Protein AF-A0A7V2CWL3-F1 (afdb_monomer)

Solvent-accessible surface area (backbone atoms only — not comparable to full-atom values): 11175 Å² total; per-residue (Å²): 106,69,69,54,52,51,49,30,52,40,52,51,44,50,46,44,51,53,49,7,68,78,44,87,36,35,39,61,23,20,58,40,70,33,99,86,49,46,71,63,47,71,42,96,55,82,51,86,27,20,30,46,24,51,37,79,72,48,56,77,88,51,82,50,46,68,56,41,42,37,76,46,25,63,32,9,74,54,82,58,88,55,52,61,45,73,92,39,40,54,39,63,13,22,28,29,44,14,30,34,35,68,46,43,74,84,50,63,51,79,42,63,34,36,30,56,31,32,25,88,100,35,58,55,34,32,36,81,61,43,57,36,42,63,82,74,80,75,86,66,92,39,62,44,50,40,25,22,59,69,49,52,66,45,79,42,68,39,47,78,58,90,87,32,31,29,44,54,62,58,97,78,56,85,73,82,47,52,49,47,43,32,66,55,97,93,42,78,70,42,86,38,60,41,22,35,30,46,63,44,76,78,83,127

Nearest PDB structures (foldseek):
  7nit-assembly5_E  TM=6.372E-01  e=3.896E+00  Bifidobacterium bifidum
  1qpx-assembly1_A  TM=3.609E-01  e=8.957E+00  Escherichia coli

Secondary structure (DSSP, 8-state):
-HHHHHHHHHHHHHHHHHHHHHTTTBPP--EEEPTTSSEEEE-SSPP--HHHHHGGGS-TTS--GGGT--TT-SS--S------STTTTT-TTT--EEE-TT-BTTS-TTSEEEEE--BTTBTT-B-TTTT--TT--SS-S-EEEEEETT--EEEEEEEEETTEEEEBSSS-PSSP-BTT-SEETTEESSSS--BPPPPPPPP-

Sequence (204 aa):
MHLRALSQAKGIALSLRLYAGDHDGRYPVSSVVASDGSYAGLLDGEATDANASLRPLVPDYVPGEKLFWVAGSPWTPRLPDELVGPGRTLADGENHWAYVPGLTLEDPDDYPLLADGFAVGRPGVYDKQSLRRKGWKGGRAERAIVVRNNQSAALVRMVQTGEFWIVLRAPAPAPPENLFSVSANGGQWIPRDPVNPLPPPTSR

Mean predicted aligned error: 6.94 Å

pLDDT: mean 82.45, std 14.6, range [36.53, 97.0]

Foldseek 3Di:
DVVLLLVLLLVLLVLQQVVCVVVVQFGFAFFDQDPVQQGPDHDPDHHAAVQRRSLNSDDQPDQDLQSQDDAQAQQAPDAQPSHHTDCRRQHGNSGQKWAAHDDGLPPDQLQWGIKGFAPVPDFQKHAPRSQGGDPPPDDDDQWIWTATSVSDTDTAGWDDDPRITAGFSDPDDPVGDHSQDLDDPHDGPGPDGIHGRHGHDDDD

Structure (mmCIF, N/CA/C/O backbone):
data_AF-A0A7V2CWL3-F1
#
_entry.id   AF-A0A7V2CWL3-F1
#
loop_
_atom_site.group_PDB
_atom_site.id
_atom_site.type_symbol
_atom_site.label_atom_id
_atom_site.label_alt_id
_atom_site.label_comp_id
_atom_site.label_asym_id
_atom_site.label_entity_id
_atom_site.label_seq_id
_atom_site.pdbx_PDB_ins_code
_atom_site.Cartn_x
_atom_site.Cartn_y
_atom_site.Cartn_z
_atom_site.occupancy
_atom_site.B_iso_or_equiv
_atom_site.auth_seq_id
_atom_site.auth_comp_id
_atom_site.auth_asym_id
_atom_site.auth_atom_id
_atom_site.pdbx_PDB_model_num
ATOM 1 N N . MET A 1 1 ? 7.382 -9.190 14.291 1.00 57.25 1 MET A N 1
ATOM 2 C CA . MET A 1 1 ? 6.712 -9.332 12.980 1.00 57.25 1 MET A CA 1
ATOM 3 C C . MET A 1 1 ? 6.153 -8.009 12.460 1.00 57.25 1 MET A C 1
ATOM 5 O O . MET A 1 1 ? 6.520 -7.640 11.356 1.00 57.25 1 MET A O 1
ATOM 9 N N . HIS A 1 2 ? 5.394 -7.241 13.257 1.00 68.25 2 HIS A N 1
ATOM 10 C CA . HIS A 1 2 ? 4.894 -5.903 12.862 1.00 68.25 2 HIS A CA 1
ATOM 11 C C . HIS A 1 2 ? 5.989 -4.931 12.432 1.00 68.25 2 HIS A C 1
ATOM 13 O O . HIS A 1 2 ? 5.853 -4.273 11.414 1.00 68.25 2 HIS A O 1
ATOM 19 N N . LEU A 1 3 ? 7.104 -4.895 13.166 1.00 78.25 3 LEU A N 1
ATOM 20 C CA . LEU A 1 3 ? 8.235 -4.021 12.843 1.00 78.25 3 LEU A CA 1
ATOM 21 C C . LEU A 1 3 ? 8.861 -4.342 11.480 1.00 78.25 3 LEU A C 1
ATOM 23 O O . LEU A 1 3 ? 9.332 -3.436 10.805 1.00 78.25 3 LEU A O 1
ATOM 27 N N . ARG A 1 4 ? 8.828 -5.614 11.052 1.00 87.25 4 ARG A N 1
ATOM 28 C CA . ARG A 1 4 ? 9.342 -6.014 9.738 1.00 87.25 4 ARG A CA 1
ATOM 29 C C . ARG A 1 4 ? 8.417 -5.531 8.625 1.00 87.25 4 ARG A C 1
ATOM 31 O O . ARG A 1 4 ? 8.905 -4.869 7.724 1.00 87.25 4 ARG A O 1
ATOM 38 N N . ALA A 1 5 ? 7.114 -5.798 8.735 1.00 89.06 5 ALA A N 1
ATOM 39 C CA . ALA A 1 5 ? 6.129 -5.321 7.762 1.00 89.06 5 ALA A CA 1
ATOM 40 C C . ALA A 1 5 ? 6.110 -3.785 7.685 1.00 89.06 5 ALA A C 1
ATOM 42 O O . ALA A 1 5 ? 6.093 -3.223 6.602 1.00 89.06 5 ALA A O 1
ATOM 43 N N . LEU A 1 6 ? 6.214 -3.094 8.823 1.00 91.19 6 LEU A N 1
ATOM 44 C CA . LEU A 1 6 ? 6.287 -1.633 8.861 1.00 91.19 6 LEU A CA 1
ATOM 45 C C . LEU A 1 6 ? 7.589 -1.095 8.243 1.00 91.19 6 LEU A C 1
ATOM 47 O O . LEU A 1 6 ? 7.563 -0.066 7.578 1.00 91.19 6 LEU A O 1
ATOM 51 N N . SER A 1 7 ? 8.717 -1.789 8.425 1.00 91.88 7 SER A N 1
ATOM 52 C CA . SER A 1 7 ? 9.975 -1.461 7.740 1.00 91.88 7 SER A CA 1
ATOM 53 C C . SER A 1 7 ? 9.872 -1.683 6.225 1.00 91.88 7 SER A C 1
ATOM 55 O O . SER A 1 7 ? 10.266 -0.817 5.451 1.00 91.88 7 SER A O 1
ATOM 57 N N . GLN A 1 8 ? 9.271 -2.800 5.799 1.00 94.06 8 GLN A N 1
ATOM 58 C CA . GLN A 1 8 ? 9.001 -3.099 4.389 1.00 94.06 8 GLN A CA 1
ATOM 59 C C . GLN A 1 8 ? 8.114 -2.021 3.749 1.00 94.06 8 GLN A C 1
ATOM 61 O O . GLN A 1 8 ? 8.484 -1.471 2.718 1.00 94.06 8 GLN A O 1
ATOM 66 N N . ALA A 1 9 ? 7.015 -1.639 4.407 1.00 94.75 9 ALA A N 1
ATOM 67 C CA . ALA A 1 9 ? 6.119 -0.575 3.950 1.00 94.75 9 ALA A CA 1
ATOM 68 C C . ALA A 1 9 ? 6.846 0.765 3.758 1.00 94.75 9 ALA A C 1
ATOM 70 O O . ALA A 1 9 ? 6.632 1.451 2.763 1.00 94.75 9 ALA A O 1
ATOM 71 N N . LYS A 1 10 ? 7.744 1.127 4.687 1.00 95.31 10 LYS A N 1
ATOM 72 C CA . LYS A 1 10 ? 8.588 2.326 4.556 1.00 95.31 10 LYS A CA 1
ATOM 73 C C . LYS A 1 10 ? 9.553 2.230 3.377 1.00 95.31 10 LYS A C 1
ATOM 75 O O . LYS A 1 10 ? 9.743 3.222 2.686 1.00 95.31 10 LYS A O 1
ATOM 80 N N . GLY A 1 11 ? 10.138 1.055 3.143 1.00 94.44 11 GLY A N 1
ATOM 81 C CA . GLY A 1 11 ? 10.975 0.802 1.969 1.00 94.44 11 GLY A CA 1
ATOM 82 C C . GLY A 1 11 ? 10.206 1.022 0.666 1.00 94.44 11 GLY A C 1
ATOM 83 O O . GLY A 1 11 ? 10.678 1.749 -0.197 1.00 94.44 11 GLY A O 1
ATOM 84 N N . ILE A 1 12 ? 8.983 0.492 0.569 1.00 95.50 12 ILE A N 1
ATOM 85 C CA . ILE A 1 12 ? 8.111 0.685 -0.603 1.00 95.50 12 ILE A CA 1
ATOM 86 C C . ILE A 1 12 ? 7.743 2.160 -0.773 1.00 95.50 12 ILE A C 1
ATOM 88 O O . ILE A 1 12 ? 7.818 2.685 -1.877 1.00 95.50 12 ILE A O 1
ATOM 92 N N . ALA A 1 13 ? 7.394 2.858 0.309 1.00 95.88 13 ALA A N 1
ATOM 93 C CA . ALA A 1 13 ? 7.082 4.286 0.254 1.00 95.88 13 ALA A CA 1
ATOM 94 C C . ALA A 1 13 ? 8.283 5.152 -0.155 1.00 95.88 13 ALA A C 1
ATOM 96 O O . ALA A 1 13 ? 8.110 6.182 -0.809 1.00 95.88 13 ALA A O 1
ATOM 97 N N . LEU A 1 14 ? 9.504 4.736 0.194 1.00 95.12 14 LEU A N 1
ATOM 98 C CA . LEU A 1 14 ? 10.722 5.354 -0.317 1.00 95.12 14 LEU A CA 1
ATOM 99 C C . LEU A 1 14 ? 10.873 5.122 -1.820 1.00 95.12 14 LEU A C 1
ATOM 101 O O . LEU A 1 14 ? 11.071 6.090 -2.548 1.00 95.12 14 LEU A O 1
ATOM 105 N N . SER A 1 15 ? 10.708 3.882 -2.284 1.00 93.25 15 SER A N 1
ATOM 106 C CA . SER A 1 15 ? 10.738 3.555 -3.714 1.00 93.25 15 SER A CA 1
ATOM 107 C C . SER A 1 15 ? 9.689 4.335 -4.507 1.00 93.25 15 SER A C 1
ATOM 109 O O . SER A 1 15 ? 10.010 4.869 -5.560 1.00 93.25 15 SER A O 1
ATOM 111 N N . LEU A 1 16 ? 8.468 4.476 -3.980 1.00 94.38 16 LEU A N 1
ATOM 112 C CA . LEU A 1 16 ? 7.406 5.286 -4.584 1.00 94.38 16 LEU A CA 1
ATOM 113 C C . LEU A 1 16 ? 7.827 6.751 -4.750 1.00 94.38 16 LEU A C 1
ATOM 115 O O . LEU A 1 16 ? 7.584 7.343 -5.795 1.00 94.38 16 LEU A O 1
ATOM 119 N N . ARG A 1 17 ? 8.479 7.342 -3.745 1.00 94.56 17 ARG A N 1
ATOM 120 C CA . ARG A 1 17 ? 8.945 8.735 -3.823 1.00 94.56 17 ARG A CA 1
ATOM 121 C C . ARG A 1 17 ? 10.125 8.913 -4.770 1.00 94.56 17 ARG A C 1
ATOM 123 O O . ARG A 1 17 ? 10.187 9.939 -5.435 1.00 94.56 17 ARG A O 1
ATOM 130 N N . LEU A 1 18 ? 11.044 7.946 -4.824 1.00 92.94 18 LEU A N 1
ATOM 131 C CA . LEU A 1 18 ? 12.133 7.954 -5.804 1.00 92.94 18 LEU A CA 1
ATOM 132 C C . LEU A 1 18 ? 11.566 7.869 -7.222 1.00 92.94 18 LEU A C 1
ATOM 134 O O . LEU A 1 18 ? 11.891 8.718 -8.040 1.00 92.94 18 LEU A O 1
ATOM 138 N N . TYR A 1 19 ? 10.630 6.943 -7.455 1.00 91.50 19 TYR A N 1
ATOM 139 C CA . TYR A 1 19 ? 9.891 6.849 -8.712 1.00 91.50 19 TYR A CA 1
ATOM 140 C C . TYR A 1 19 ? 9.237 8.188 -9.066 1.00 91.50 19 TYR A C 1
ATOM 142 O O . TYR A 1 19 ? 9.470 8.728 -10.137 1.00 91.50 19 TYR A O 1
ATOM 150 N N . ALA A 1 20 ? 8.472 8.781 -8.149 1.00 92.19 20 ALA A N 1
ATOM 151 C CA . ALA A 1 20 ? 7.829 10.063 -8.411 1.00 92.19 20 ALA A CA 1
ATOM 152 C C . ALA A 1 20 ? 8.839 11.185 -8.714 1.00 92.19 20 ALA A C 1
ATOM 154 O O . ALA A 1 20 ? 8.549 12.051 -9.532 1.00 92.19 20 ALA A O 1
ATOM 155 N N . GLY A 1 21 ? 10.031 11.159 -8.110 1.00 92.44 21 GLY A N 1
ATOM 156 C CA . GLY A 1 21 ? 11.115 12.095 -8.423 1.00 92.44 21 GLY A CA 1
ATOM 157 C C . GLY A 1 21 ? 11.585 12.030 -9.879 1.00 92.44 21 GLY A C 1
ATOM 158 O O . GLY A 1 21 ? 11.900 13.069 -10.452 1.00 92.44 21 GLY A O 1
ATOM 159 N N . ASP A 1 22 ? 11.557 10.841 -10.483 1.00 90.19 22 ASP A N 1
ATOM 160 C CA . ASP A 1 22 ? 11.925 10.612 -11.887 1.00 90.19 22 ASP A CA 1
ATOM 161 C C . ASP A 1 22 ? 10.732 10.770 -12.856 1.00 90.19 22 ASP A C 1
ATOM 163 O O . ASP A 1 22 ? 10.911 10.792 -14.073 1.00 90.19 22 ASP A O 1
ATOM 167 N N . HIS A 1 23 ? 9.510 10.897 -12.326 1.00 89.25 23 HIS A N 1
ATOM 168 C CA . HIS A 1 23 ? 8.251 10.894 -13.078 1.00 89.25 23 HIS A CA 1
ATOM 169 C C . HIS A 1 23 ? 7.377 12.125 -12.772 1.00 89.25 23 HIS A C 1
ATOM 171 O O . HIS A 1 23 ? 6.186 12.001 -12.481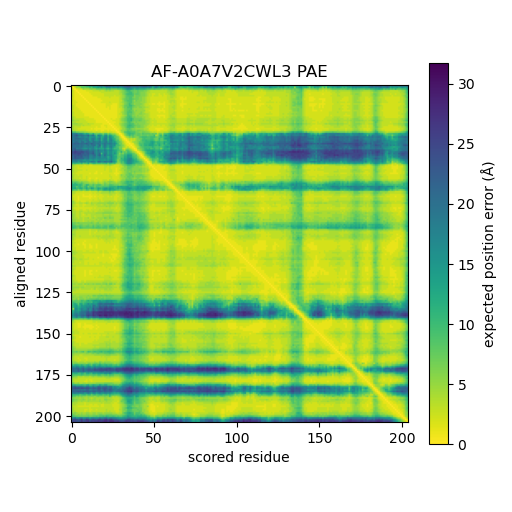 1.00 89.25 23 HIS A O 1
ATOM 177 N N . ASP A 1 24 ? 7.967 13.324 -12.826 1.00 89.62 24 ASP A N 1
ATOM 178 C CA . ASP A 1 24 ? 7.272 14.617 -12.674 1.00 89.62 24 ASP A CA 1
ATOM 179 C C . ASP A 1 24 ? 6.408 14.721 -11.402 1.00 89.62 24 ASP A C 1
ATOM 181 O O . ASP A 1 24 ? 5.310 15.279 -11.396 1.00 89.62 24 ASP A O 1
ATOM 185 N N . GLY A 1 25 ? 6.878 14.126 -10.307 1.00 90.69 25 GLY A N 1
ATOM 186 C CA . GLY A 1 25 ? 6.181 14.102 -9.025 1.00 90.69 25 GLY A CA 1
ATOM 187 C C . GLY A 1 25 ? 4.983 13.154 -8.963 1.00 90.69 25 GLY A C 1
ATOM 188 O O . GLY A 1 25 ? 4.267 13.178 -7.964 1.00 90.69 25 GLY A O 1
ATOM 189 N N . ARG A 1 26 ? 4.744 12.308 -9.971 1.00 90.94 26 ARG A N 1
ATOM 190 C CA . ARG A 1 26 ? 3.591 11.394 -10.026 1.00 90.94 26 ARG A CA 1
ATOM 191 C C . ARG A 1 26 ? 3.957 9.999 -9.543 1.00 90.94 26 ARG A C 1
ATOM 193 O O . ARG A 1 26 ? 4.947 9.417 -9.979 1.00 90.94 26 ARG A O 1
ATOM 200 N N . TYR A 1 27 ? 3.127 9.426 -8.676 1.00 92.44 27 TYR A N 1
ATOM 201 C CA . TYR A 1 27 ? 3.289 8.024 -8.304 1.00 92.44 27 TYR A CA 1
ATOM 202 C C . TYR A 1 27 ? 2.766 7.071 -9.397 1.00 92.44 27 TYR A C 1
ATOM 204 O O . TYR A 1 27 ? 1.967 7.478 -10.246 1.00 92.44 27 TYR A O 1
ATOM 212 N N . PRO A 1 28 ? 3.172 5.786 -9.365 1.00 89.81 28 PRO A N 1
ATOM 213 C CA . PRO A 1 28 ? 2.646 4.761 -10.256 1.00 89.81 28 PRO A CA 1
ATOM 214 C C . PRO A 1 28 ? 1.119 4.651 -10.217 1.00 89.81 28 PRO A C 1
ATOM 216 O O . PRO A 1 28 ? 0.541 4.491 -9.154 1.00 89.81 28 PRO A O 1
ATOM 219 N N . VAL A 1 29 ? 0.446 4.673 -11.367 1.00 84.19 29 VAL A N 1
ATOM 220 C CA . VAL A 1 29 ? -1.014 4.486 -11.449 1.00 84.19 29 VAL A CA 1
ATOM 221 C C . VAL A 1 29 ? -1.318 3.057 -11.871 1.00 84.19 29 VAL A C 1
ATOM 223 O O . VAL A 1 29 ? -1.901 2.288 -11.116 1.00 84.19 29 VAL A O 1
ATOM 226 N N . SER A 1 30 ? -0.860 2.673 -13.054 1.00 73.06 30 SER A N 1
ATOM 227 C CA . SER A 1 30 ? -0.911 1.311 -13.568 1.00 73.06 30 SER A CA 1
ATOM 228 C C . SER A 1 30 ? 0.262 1.127 -14.517 1.00 73.06 30 SER A C 1
ATOM 230 O O . SER A 1 30 ? 0.685 2.088 -15.166 1.00 73.06 30 SER A O 1
ATOM 232 N N . SER A 1 31 ? 0.793 -0.087 -14.585 1.00 64.50 31 SER A N 1
ATOM 233 C CA . SER A 1 31 ? 1.883 -0.414 -15.492 1.00 64.50 31 SER A CA 1
ATOM 234 C C . SER A 1 31 ? 1.356 -1.070 -16.766 1.00 64.50 31 SER A C 1
ATOM 236 O O . SER A 1 31 ? 0.550 -1.999 -16.727 1.00 64.50 31 SER A O 1
ATOM 238 N N . VAL A 1 32 ? 1.833 -0.588 -17.913 1.00 56.50 32 VAL A N 1
ATOM 239 C CA . VAL A 1 32 ? 1.754 -1.308 -19.190 1.00 56.50 32 VAL A CA 1
ATOM 240 C C . VAL A 1 32 ? 3.101 -1.943 -19.439 1.00 56.50 32 VAL A C 1
ATOM 242 O O . VAL A 1 32 ? 4.130 -1.339 -19.161 1.00 56.50 32 VAL A O 1
ATOM 245 N N . VAL A 1 33 ? 3.109 -3.156 -19.971 1.00 56.66 33 VAL A N 1
ATOM 246 C CA . VAL A 1 33 ? 4.341 -3.763 -20.468 1.00 56.66 33 VAL A CA 1
ATOM 247 C C . VAL A 1 33 ? 4.547 -3.292 -21.908 1.00 56.66 33 VAL A C 1
ATOM 249 O O . VAL A 1 33 ? 3.680 -3.503 -22.757 1.00 56.66 33 VAL A O 1
ATOM 252 N N . ALA A 1 34 ? 5.669 -2.627 -22.178 1.00 54.16 34 ALA A N 1
ATOM 253 C CA . ALA A 1 34 ? 6.079 -2.232 -23.519 1.00 54.16 34 ALA A CA 1
ATOM 254 C C . ALA A 1 34 ? 6.396 -3.472 -24.360 1.00 54.16 34 ALA A C 1
ATOM 256 O O . ALA A 1 34 ? 6.635 -4.567 -23.853 1.00 54.16 34 ALA A O 1
ATOM 257 N N . SER A 1 35 ? 6.452 -3.299 -25.678 1.00 50.59 35 SER A N 1
ATOM 258 C CA . SER A 1 35 ? 6.820 -4.374 -26.606 1.00 50.59 35 SER A CA 1
ATOM 259 C C . SER A 1 35 ? 8.217 -4.962 -26.361 1.00 50.59 35 SER A C 1
ATOM 261 O O . SER A 1 35 ? 8.486 -6.070 -26.815 1.00 50.59 35 SER A O 1
ATOM 263 N N . ASP A 1 36 ? 9.100 -4.240 -25.665 1.00 52.09 36 ASP A N 1
ATOM 264 C CA . ASP A 1 36 ? 10.443 -4.691 -25.277 1.00 52.09 36 ASP A CA 1
ATOM 265 C C . ASP A 1 36 ? 10.488 -5.402 -23.911 1.00 52.09 36 ASP A C 1
ATOM 267 O O . ASP A 1 36 ? 11.555 -5.815 -23.463 1.00 52.09 36 ASP A O 1
ATOM 271 N N . GLY A 1 37 ? 9.335 -5.576 -23.258 1.00 52.88 37 GLY A N 1
ATOM 272 C CA . GLY A 1 37 ? 9.226 -6.206 -21.947 1.00 52.88 37 GLY A CA 1
ATOM 273 C C . GLY A 1 37 ? 9.514 -5.278 -20.764 1.00 52.88 37 GLY A C 1
ATOM 274 O O . GLY A 1 37 ? 9.389 -5.723 -19.627 1.00 52.88 37 GLY A O 1
ATOM 275 N N . SER A 1 38 ? 9.847 -4.005 -20.996 1.00 56.25 38 SER A N 1
ATOM 276 C CA . SER A 1 38 ? 9.977 -3.011 -19.926 1.00 56.25 38 SER A CA 1
ATOM 277 C C . SER A 1 38 ? 8.608 -2.487 -19.478 1.00 56.25 38 SER A C 1
ATOM 279 O O . SER A 1 38 ? 7.620 -2.562 -20.213 1.00 56.25 38 SER A O 1
ATOM 281 N N . TYR A 1 39 ? 8.508 -1.938 -18.267 1.00 59.50 39 TYR A N 1
ATOM 282 C CA . TYR A 1 39 ? 7.299 -1.224 -17.855 1.00 59.50 39 TYR A CA 1
ATOM 283 C C . TYR A 1 39 ? 7.236 0.135 -18.575 1.00 59.50 39 TYR A C 1
ATOM 285 O O . TYR A 1 39 ? 7.990 1.050 -18.263 1.00 59.50 39 TYR A O 1
ATOM 293 N N . ALA A 1 40 ? 6.318 0.260 -19.537 1.00 50.88 40 ALA A N 1
ATOM 294 C CA . ALA A 1 40 ? 6.176 1.342 -20.521 1.00 50.88 40 ALA A CA 1
ATOM 295 C C . ALA A 1 40 ? 5.719 2.704 -19.961 1.00 50.88 40 ALA A C 1
ATOM 297 O O . ALA A 1 40 ? 5.265 3.562 -20.718 1.00 50.88 40 ALA A O 1
ATOM 298 N N . GLY A 1 41 ? 5.796 2.913 -18.649 1.00 52.00 41 GLY A N 1
ATOM 299 C CA . GLY A 1 41 ? 5.267 4.104 -17.991 1.00 52.00 41 GLY A CA 1
ATOM 300 C C . GLY A 1 41 ? 3.775 4.034 -17.652 1.00 52.00 41 GLY A C 1
ATOM 301 O O . GLY A 1 41 ? 3.100 3.016 -17.831 1.00 52.00 41 GLY A O 1
A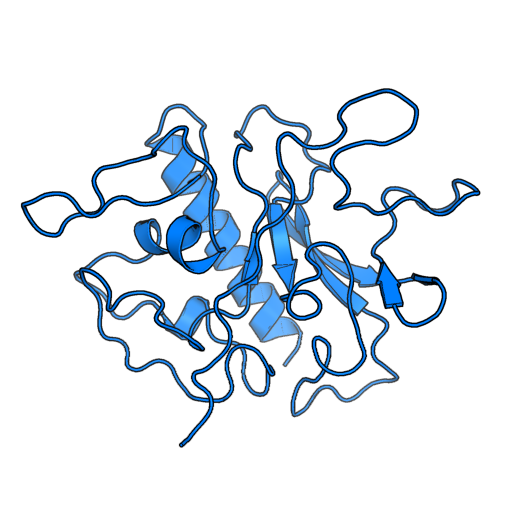TOM 302 N N . LEU A 1 42 ? 3.302 5.139 -17.071 1.00 49.41 42 LEU A N 1
ATOM 303 C CA . LEU A 1 42 ? 1.959 5.315 -16.526 1.00 49.41 42 LEU A CA 1
ATOM 304 C C . LEU A 1 42 ? 0.923 5.307 -17.649 1.00 49.41 42 LEU A C 1
ATOM 306 O O . LEU A 1 42 ? 0.984 6.132 -18.558 1.00 49.41 42 LEU A O 1
ATOM 310 N N . LEU A 1 43 ? -0.092 4.453 -17.542 1.00 51.78 43 LEU A N 1
ATOM 311 C CA . LEU A 1 43 ? -1.381 4.822 -18.112 1.00 51.78 43 LEU A CA 1
ATOM 312 C C . LEU A 1 43 ? -2.074 5.772 -17.137 1.00 51.78 43 LEU A C 1
ATOM 314 O O . LEU A 1 43 ? -2.255 5.428 -15.970 1.00 51.78 43 LEU A O 1
ATOM 318 N N . ASP A 1 44 ? -2.599 6.885 -17.649 1.00 52.88 44 ASP A N 1
ATOM 319 C CA . ASP A 1 44 ? -3.662 7.653 -16.976 1.00 52.88 44 ASP A CA 1
ATOM 320 C C . ASP A 1 44 ? -4.965 6.828 -16.807 1.00 52.88 44 ASP A C 1
ATOM 322 O O . ASP A 1 44 ? -5.949 7.304 -16.235 1.00 52.88 44 ASP A O 1
ATOM 326 N N . GLY A 1 45 ? -4.979 5.576 -17.279 1.00 53.78 45 GLY A N 1
ATOM 327 C CA . GLY A 1 45 ? -6.057 4.602 -17.122 1.00 53.78 45 GLY A CA 1
ATOM 328 C C . GLY A 1 45 ? -6.300 4.174 -15.673 1.00 53.78 45 GLY A C 1
ATOM 329 O O . GLY A 1 45 ? -5.546 4.505 -14.756 1.00 53.78 45 GLY A O 1
ATOM 330 N N . GLU A 1 46 ? -7.395 3.452 -15.447 1.00 58.22 46 GLU A N 1
ATOM 331 C CA . GLU A 1 46 ? -7.746 2.945 -14.121 1.00 58.22 46 GLU A CA 1
ATOM 332 C C . GLU A 1 46 ? -6.747 1.875 -13.664 1.00 58.22 46 GLU A C 1
ATOM 334 O O . GLU A 1 46 ? -6.433 0.931 -14.391 1.00 58.22 46 GLU A O 1
ATOM 339 N N . ALA A 1 47 ? -6.232 2.030 -12.445 1.00 61.53 47 ALA A N 1
ATOM 340 C CA . ALA A 1 47 ? -5.482 0.974 -11.787 1.00 61.53 47 ALA A CA 1
ATOM 341 C C . ALA A 1 47 ? -6.446 -0.177 -11.488 1.00 61.53 47 ALA A C 1
ATOM 343 O O . ALA A 1 47 ? -7.460 0.029 -10.823 1.00 61.53 47 ALA A O 1
ATOM 344 N N . THR A 1 48 ? -6.147 -1.378 -11.974 1.00 77.81 48 THR A N 1
ATOM 345 C CA . THR A 1 48 ? -6.991 -2.557 -11.729 1.00 77.81 48 THR A CA 1
ATOM 346 C C . THR A 1 48 ? -6.703 -3.189 -10.373 1.00 77.81 48 THR A C 1
ATOM 348 O O . THR A 1 48 ? -7.606 -3.690 -9.705 1.00 77.81 48 THR A O 1
ATOM 351 N N . ASP A 1 49 ? -5.439 -3.159 -9.958 1.00 89.38 49 ASP A N 1
ATOM 352 C CA . ASP A 1 49 ? -4.931 -3.830 -8.771 1.00 89.38 49 ASP A CA 1
ATOM 353 C C . ASP A 1 49 ? -3.603 -3.201 -8.322 1.00 89.38 49 ASP A C 1
ATOM 355 O O . ASP A 1 49 ? -2.898 -2.547 -9.093 1.00 89.38 49 ASP A O 1
ATOM 359 N N . ALA A 1 50 ? -3.249 -3.408 -7.054 1.00 92.88 50 ALA A N 1
ATOM 360 C CA . ALA A 1 50 ? -2.031 -2.850 -6.479 1.00 92.88 50 ALA A CA 1
ATOM 361 C C . ALA A 1 50 ? -0.757 -3.475 -7.064 1.00 92.88 50 ALA A C 1
ATOM 363 O O . ALA A 1 50 ? 0.292 -2.835 -7.041 1.00 92.88 50 ALA A O 1
ATOM 364 N N . ASN A 1 51 ? -0.813 -4.705 -7.588 1.00 92.19 51 ASN A N 1
ATOM 365 C CA . ASN A 1 51 ? 0.363 -5.343 -8.176 1.00 92.19 51 ASN A CA 1
ATOM 366 C C . ASN A 1 51 ? 0.765 -4.588 -9.446 1.00 92.19 51 ASN A C 1
ATOM 368 O O . ASN A 1 51 ? 1.923 -4.202 -9.582 1.00 92.19 51 ASN A O 1
ATOM 372 N N . ALA A 1 52 ? -0.192 -4.302 -10.332 1.00 87.69 52 ALA A N 1
ATOM 373 C CA . ALA A 1 52 ? 0.026 -3.518 -11.541 1.00 87.69 52 ALA A CA 1
ATOM 374 C C . ALA A 1 52 ? 0.624 -2.138 -11.236 1.00 87.69 52 ALA A C 1
ATOM 376 O O . ALA A 1 52 ? 1.553 -1.723 -11.928 1.00 87.69 52 ALA A O 1
ATOM 377 N N . SER A 1 53 ? 0.157 -1.450 -10.192 1.00 90.25 53 SER A N 1
ATOM 378 C CA . SER A 1 53 ? 0.720 -0.155 -9.790 1.00 90.25 53 SER A CA 1
ATOM 379 C C . SER A 1 53 ? 2.133 -0.276 -9.209 1.00 90.25 53 SER A C 1
ATOM 381 O O . SER A 1 53 ? 2.969 0.577 -9.466 1.00 90.25 53 SER A O 1
ATOM 383 N N . LEU A 1 54 ? 2.434 -1.320 -8.434 1.00 92.19 54 LEU A N 1
ATOM 384 C CA . LEU A 1 54 ? 3.699 -1.421 -7.691 1.00 92.19 54 LEU A CA 1
ATOM 385 C C . LEU A 1 54 ? 4.832 -2.126 -8.453 1.00 92.19 54 LEU A C 1
ATOM 387 O O . LEU A 1 54 ? 5.994 -1.980 -8.077 1.00 92.19 54 LEU A O 1
ATOM 391 N N . ARG A 1 55 ? 4.526 -2.849 -9.535 1.00 89.50 55 ARG A N 1
ATOM 392 C CA . ARG A 1 55 ? 5.502 -3.528 -10.407 1.00 89.50 55 ARG A CA 1
ATOM 393 C C . ARG A 1 55 ? 6.681 -2.659 -10.870 1.00 89.50 55 ARG A C 1
ATOM 395 O O . ARG A 1 55 ? 7.805 -3.143 -10.761 1.00 89.50 55 ARG A O 1
ATOM 402 N N . PRO A 1 56 ? 6.490 -1.395 -11.308 1.00 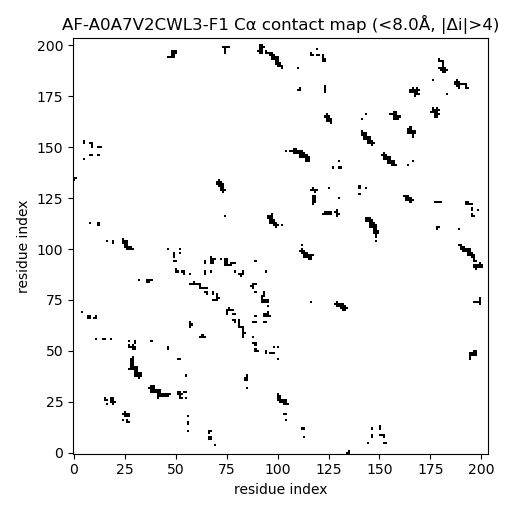87.25 56 PRO A N 1
ATOM 403 C CA . PRO A 1 56 ? 7.596 -0.537 -11.745 1.00 87.25 56 PRO A CA 1
ATOM 404 C C . PRO A 1 56 ? 8.646 -0.253 -10.662 1.00 87.25 56 PRO A C 1
ATOM 406 O O . PRO A 1 56 ? 9.732 0.222 -10.972 1.00 87.25 56 PRO A O 1
ATOM 409 N N . LEU A 1 57 ? 8.336 -0.520 -9.387 1.00 89.19 57 LEU A N 1
ATOM 410 C CA . LEU A 1 57 ? 9.272 -0.333 -8.277 1.00 89.19 57 LEU A CA 1
ATOM 411 C C . LEU A 1 57 ? 10.284 -1.476 -8.144 1.00 89.19 57 LEU A C 1
ATOM 413 O O . LEU A 1 57 ? 11.231 -1.349 -7.367 1.00 89.19 57 LEU A O 1
ATOM 417 N N . VAL A 1 58 ? 10.063 -2.600 -8.832 1.00 88.00 58 VAL A N 1
ATOM 418 C CA . VAL A 1 58 ? 10.952 -3.762 -8.818 1.00 88.00 58 VAL A CA 1
ATOM 419 C C . VAL A 1 58 ? 11.796 -3.734 -10.091 1.00 88.00 58 VAL A C 1
ATOM 421 O O . VAL A 1 58 ? 11.254 -3.941 -11.175 1.00 88.00 58 VAL A O 1
ATOM 424 N N . PRO A 1 59 ? 13.113 -3.489 -9.992 1.00 79.69 59 PRO A N 1
ATOM 425 C CA . PRO A 1 59 ? 13.983 -3.517 -11.157 1.00 79.69 59 PRO A CA 1
ATOM 426 C C . PRO A 1 59 ? 14.164 -4.944 -11.687 1.00 79.69 59 PRO A C 1
ATOM 428 O O . PRO A 1 59 ? 14.357 -5.876 -10.908 1.00 79.69 59 PRO A O 1
ATOM 431 N N . ASP A 1 60 ? 14.236 -5.104 -13.009 1.00 74.75 60 ASP A N 1
ATOM 432 C CA . ASP A 1 60 ? 14.356 -6.419 -13.668 1.00 74.75 60 ASP A CA 1
ATOM 433 C C . ASP A 1 60 ? 15.704 -7.131 -13.430 1.00 74.75 60 ASP A C 1
ATOM 435 O O . ASP A 1 60 ? 15.907 -8.270 -13.844 1.00 74.75 60 ASP A O 1
ATOM 439 N N . TYR A 1 61 ? 16.655 -6.466 -12.773 1.00 68.12 61 TYR A N 1
ATOM 440 C CA . TYR A 1 61 ? 18.013 -6.967 -12.552 1.00 68.12 61 TYR A CA 1
ATOM 441 C C . TYR A 1 61 ? 18.313 -7.337 -11.090 1.00 68.12 61 TYR A C 1
ATOM 443 O O . TYR A 1 61 ? 19.425 -7.782 -10.800 1.00 68.12 61 TYR A O 1
ATOM 451 N N . VAL A 1 62 ? 17.362 -7.172 -10.157 1.00 72.56 62 VAL A N 1
ATOM 452 C CA . VAL A 1 62 ? 17.537 -7.568 -8.747 1.00 72.56 62 VAL A CA 1
ATOM 453 C C . VAL A 1 62 ? 16.288 -8.282 -8.221 1.00 72.56 62 VAL A C 1
ATOM 455 O O . VAL A 1 62 ? 15.197 -7.727 -8.321 1.00 72.56 62 VAL A O 1
ATOM 458 N N . PRO A 1 63 ? 16.434 -9.452 -7.565 1.00 69.25 63 PRO A N 1
ATOM 459 C CA . PRO A 1 63 ? 15.371 -10.052 -6.757 1.00 69.25 63 PRO A CA 1
ATOM 460 C C . PRO A 1 63 ? 14.877 -9.066 -5.687 1.00 69.25 63 PRO A C 1
ATOM 462 O O . PRO A 1 63 ? 15.625 -8.708 -4.770 1.00 69.25 63 PRO A O 1
ATOM 465 N N . GLY A 1 64 ? 13.646 -8.572 -5.825 1.00 81.19 64 GLY A N 1
ATOM 466 C CA . GLY A 1 64 ? 13.109 -7.481 -5.001 1.00 81.19 64 GLY A CA 1
ATOM 467 C C . GLY A 1 64 ? 11.733 -7.749 -4.393 1.00 81.19 64 GLY A C 1
ATOM 468 O O . GLY A 1 64 ? 11.254 -6.967 -3.567 1.00 81.19 64 GLY A O 1
ATOM 469 N N . GLU A 1 65 ? 11.091 -8.860 -4.743 1.00 89.75 65 GLU A N 1
ATOM 470 C CA . GLU A 1 65 ? 9.674 -9.098 -4.443 1.00 89.75 65 GLU A CA 1
ATOM 471 C C . GLU A 1 65 ? 9.437 -9.396 -2.965 1.00 89.75 65 GLU A C 1
ATOM 473 O O . GLU A 1 65 ? 8.390 -9.076 -2.396 1.00 89.75 65 GLU A O 1
ATOM 478 N N . LYS A 1 66 ? 10.466 -9.894 -2.273 1.00 91.50 66 LYS A N 1
ATOM 479 C CA . LYS A 1 66 ? 10.460 -10.078 -0.816 1.00 91.50 66 LYS A CA 1
ATOM 480 C C . LYS A 1 66 ? 10.116 -8.822 -0.021 1.00 91.50 66 LYS A C 1
ATOM 482 O O . LYS A 1 66 ? 9.735 -8.931 1.150 1.00 91.50 66 LYS A O 1
ATOM 487 N N . LEU A 1 67 ? 10.293 -7.635 -0.603 1.00 92.31 67 LEU A N 1
ATOM 488 C CA . LEU A 1 67 ? 9.879 -6.376 0.007 1.00 92.31 67 LEU A CA 1
ATOM 489 C C . LEU A 1 67 ? 8.344 -6.282 0.115 1.00 92.31 67 LEU A C 1
ATOM 491 O O . LEU A 1 67 ? 7.833 -5.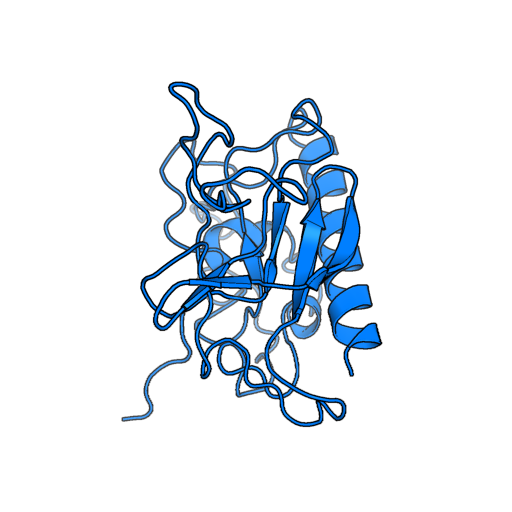788 1.119 1.00 92.31 67 LEU A O 1
ATOM 495 N N . PHE A 1 68 ? 7.621 -6.828 -0.862 1.00 94.94 68 PHE A N 1
ATOM 496 C CA . PHE A 1 68 ? 6.157 -6.831 -0.946 1.00 94.94 68 PHE A CA 1
ATOM 497 C C . PHE A 1 68 ? 5.520 -8.002 -0.190 1.00 94.94 68 PHE A C 1
ATOM 499 O O . PHE A 1 68 ? 4.348 -7.944 0.184 1.00 94.94 68 PHE A O 1
ATOM 506 N N . TRP A 1 69 ? 6.312 -9.028 0.120 1.00 94.00 69 TRP A N 1
ATOM 507 C CA . TRP A 1 69 ? 5.876 -10.192 0.876 1.00 94.00 69 TRP A CA 1
ATOM 508 C C . TRP A 1 69 ? 5.806 -9.955 2.391 1.00 94.00 69 TRP A C 1
ATOM 510 O O . TRP A 1 69 ? 6.802 -9.613 3.044 1.00 94.00 69 TRP A O 1
ATOM 520 N N . VAL A 1 70 ? 4.655 -10.274 2.994 1.00 90.81 70 VAL A N 1
ATOM 521 C CA . VAL A 1 70 ? 4.476 -10.280 4.451 1.00 90.81 70 VAL A CA 1
ATOM 522 C C . VAL A 1 70 ? 4.135 -11.684 4.930 1.00 90.81 70 VAL A C 1
ATOM 524 O O . VAL A 1 70 ? 3.072 -12.236 4.646 1.00 90.81 70 VAL A O 1
ATOM 527 N N . ALA A 1 71 ? 5.032 -12.256 5.735 1.00 87.00 71 ALA A N 1
ATOM 528 C CA . ALA A 1 71 ? 4.858 -13.599 6.273 1.00 87.00 71 ALA A CA 1
ATOM 529 C C . ALA A 1 71 ? 3.461 -13.800 6.895 1.00 87.00 71 ALA A C 1
ATOM 531 O O . ALA A 1 71 ? 2.960 -12.974 7.656 1.00 87.00 71 ALA A O 1
ATOM 532 N N . GLY A 1 72 ? 2.819 -14.922 6.574 1.00 84.00 72 GLY A N 1
ATOM 533 C CA . GLY A 1 72 ? 1.539 -15.304 7.166 1.00 84.00 72 GLY A CA 1
ATOM 534 C C . GLY A 1 72 ? 0.347 -14.408 6.825 1.00 84.00 72 GLY A C 1
ATOM 535 O O . GLY A 1 72 ? -0.696 -14.615 7.442 1.00 84.00 72 GLY A O 1
ATOM 536 N N . SER A 1 73 ? 0.489 -13.447 5.908 1.00 88.31 73 SER A N 1
ATOM 537 C CA . SER A 1 73 ? -0.640 -12.715 5.335 1.00 88.31 73 SER A CA 1
ATOM 538 C C . SER A 1 73 ? -1.535 -13.648 4.501 1.00 88.31 73 SER A C 1
ATOM 540 O O . SER A 1 73 ? -1.010 -14.553 3.850 1.00 88.31 73 SER A O 1
ATOM 542 N N . PRO A 1 74 ? -2.867 -13.436 4.465 1.00 87.75 74 PRO A N 1
ATOM 543 C CA . PRO A 1 74 ? -3.751 -14.101 3.505 1.00 87.75 74 PRO A CA 1
ATOM 544 C C . PRO A 1 74 ? -3.431 -13.734 2.053 1.00 87.75 74 PRO A C 1
ATOM 546 O O . PRO A 1 74 ? -3.677 -14.548 1.172 1.00 87.75 74 PRO A O 1
ATOM 549 N N . TRP A 1 75 ? -2.896 -12.533 1.825 1.00 91.38 75 TRP A N 1
ATOM 550 C CA . TRP A 1 75 ? -2.544 -12.019 0.507 1.00 91.38 75 TRP A CA 1
ATOM 551 C C . TRP A 1 75 ? -1.250 -12.634 -0.004 1.00 91.38 75 TRP A C 1
ATOM 553 O O . TRP A 1 75 ? -1.136 -12.878 -1.190 1.00 91.38 75 TRP A O 1
ATOM 563 N N . THR A 1 76 ? -0.318 -12.970 0.893 1.00 92.38 76 THR A N 1
ATOM 564 C CA . THR A 1 76 ? 0.966 -13.580 0.526 1.00 92.38 76 THR A CA 1
ATOM 565 C C . THR A 1 76 ? 1.237 -14.874 1.298 1.00 92.38 76 THR A C 1
ATOM 567 O O . THR A 1 76 ? 2.095 -14.914 2.193 1.00 92.38 76 THR A O 1
ATOM 570 N N . PRO A 1 77 ? 0.481 -15.956 1.015 1.00 89.94 77 PRO A N 1
ATOM 571 C CA . PRO A 1 77 ? 0.554 -17.202 1.778 1.00 89.94 77 PRO A CA 1
ATOM 572 C C . PRO A 1 77 ? 1.840 -18.000 1.523 1.00 89.94 77 PRO A C 1
ATOM 574 O O . PRO A 1 77 ? 2.207 -18.845 2.344 1.00 89.94 77 PRO A O 1
ATOM 577 N N . ARG A 1 78 ? 2.520 -17.751 0.400 1.00 90.69 78 ARG A N 1
ATOM 578 C CA . ARG A 1 78 ? 3.769 -18.402 -0.016 1.00 90.69 78 ARG A CA 1
ATOM 579 C C . ARG A 1 78 ? 4.860 -17.349 -0.171 1.00 90.69 78 ARG A C 1
ATOM 581 O O . ARG A 1 78 ? 4.546 -16.168 -0.253 1.00 90.69 78 ARG A O 1
ATOM 588 N N . LEU A 1 79 ? 6.121 -17.773 -0.113 1.00 91.50 79 LEU A N 1
ATOM 589 C CA . LEU A 1 79 ? 7.241 -16.902 -0.482 1.00 91.50 79 LEU A CA 1
ATOM 590 C C . LEU A 1 79 ? 7.112 -16.529 -1.969 1.00 91.50 79 LEU A C 1
ATOM 592 O O . LEU A 1 79 ? 6.627 -17.384 -2.715 1.00 91.50 79 LEU A O 1
ATOM 596 N N . PRO A 1 80 ? 7.527 -15.312 -2.367 1.00 91.56 80 PRO A N 1
ATOM 597 C CA . PRO A 1 80 ? 7.594 -14.950 -3.778 1.00 91.56 80 PRO A CA 1
ATOM 598 C C . PRO A 1 80 ? 8.597 -15.854 -4.501 1.00 91.56 80 PRO A C 1
ATOM 600 O O . PRO A 1 80 ? 9.537 -16.362 -3.871 1.00 91.56 80 PRO A O 1
ATOM 603 N N . ASP A 1 81 ? 8.375 -16.083 -5.791 1.00 89.94 81 ASP A N 1
ATOM 604 C CA . ASP A 1 81 ? 9.276 -16.876 -6.628 1.00 89.94 81 ASP A CA 1
ATOM 605 C C . ASP A 1 81 ? 10.538 -16.104 -7.067 1.00 89.94 81 ASP A C 1
ATOM 607 O O . ASP A 1 81 ? 11.512 -16.733 -7.491 1.00 89.94 81 ASP A O 1
ATOM 611 N N . GLU A 1 82 ? 10.557 -14.782 -6.843 1.00 90.06 82 GLU A N 1
ATOM 612 C CA . GLU A 1 82 ? 11.634 -13.849 -7.193 1.00 90.06 82 GLU A CA 1
ATOM 613 C C . GLU A 1 82 ? 11.869 -13.753 -8.713 1.00 90.06 82 GLU A C 1
ATOM 615 O O . GLU A 1 82 ? 12.963 -13.382 -9.158 1.00 90.06 82 GLU A O 1
ATOM 620 N N . LEU A 1 83 ? 10.864 -14.101 -9.525 1.00 88.06 83 LEU A N 1
ATOM 621 C CA . LEU A 1 83 ? 10.902 -13.973 -10.976 1.00 88.06 83 LEU A CA 1
ATOM 622 C C . LEU A 1 83 ? 10.440 -12.578 -11.393 1.00 88.06 83 LEU A C 1
ATOM 624 O O . LEU A 1 83 ? 9.264 -12.236 -11.372 1.00 88.06 83 LEU A O 1
ATOM 628 N N . VAL A 1 84 ? 11.384 -11.786 -11.886 1.00 84.19 84 VAL A N 1
ATOM 629 C CA . VAL A 1 84 ? 11.115 -10.448 -12.416 1.00 84.19 84 VAL A CA 1
ATOM 630 C C . VAL A 1 84 ? 10.963 -10.472 -13.939 1.00 84.19 84 VAL A C 1
ATOM 632 O O . VAL A 1 84 ? 11.616 -11.247 -14.640 1.00 84.19 84 VAL A O 1
ATOM 635 N N . GLY A 1 85 ? 10.061 -9.637 -14.448 1.00 77.81 85 GLY A N 1
ATOM 636 C CA . GLY A 1 85 ? 9.774 -9.444 -15.866 1.00 77.81 85 GLY A CA 1
ATOM 637 C C . GLY A 1 85 ? 8.270 -9.390 -16.176 1.00 77.81 85 GLY A C 1
ATOM 638 O O . GLY A 1 85 ? 7.428 -9.543 -15.282 1.00 77.81 85 GLY A O 1
ATOM 639 N N . PRO A 1 86 ? 7.905 -9.205 -17.457 1.00 71.94 86 PRO A N 1
ATOM 640 C CA . PRO A 1 86 ? 6.523 -9.140 -17.928 1.00 71.94 86 PRO A CA 1
ATOM 641 C C . PRO A 1 86 ? 5.612 -10.241 -17.391 1.00 71.94 86 PRO A C 1
ATOM 643 O O . PRO A 1 86 ? 5.798 -11.423 -17.684 1.00 71.94 86 PRO A O 1
ATOM 646 N N . GLY A 1 87 ? 4.597 -9.850 -16.616 1.00 74.00 87 GLY A N 1
ATOM 647 C CA . GLY A 1 87 ? 3.615 -10.782 -16.051 1.00 74.00 87 GLY A CA 1
ATOM 648 C C . GLY A 1 87 ? 4.180 -11.765 -15.017 1.00 74.00 87 GLY A C 1
ATOM 649 O O . GLY A 1 87 ? 3.472 -12.693 -14.631 1.00 74.00 87 GLY A O 1
ATOM 650 N N . ARG A 1 88 ? 5.436 -11.581 -14.591 1.00 84.69 88 ARG A N 1
ATOM 651 C CA . ARG A 1 88 ? 6.096 -12.353 -13.531 1.00 84.69 88 ARG A CA 1
ATOM 652 C C . ARG A 1 88 ? 6.255 -11.523 -12.268 1.00 84.69 88 ARG A C 1
ATOM 654 O O . ARG A 1 88 ? 5.821 -11.974 -11.223 1.00 84.69 88 ARG A O 1
ATOM 661 N N . THR A 1 89 ? 6.721 -10.280 -12.405 1.00 88.56 89 THR A N 1
ATOM 662 C CA . THR A 1 89 ? 6.898 -9.378 -11.265 1.00 88.56 89 THR A CA 1
ATOM 663 C C .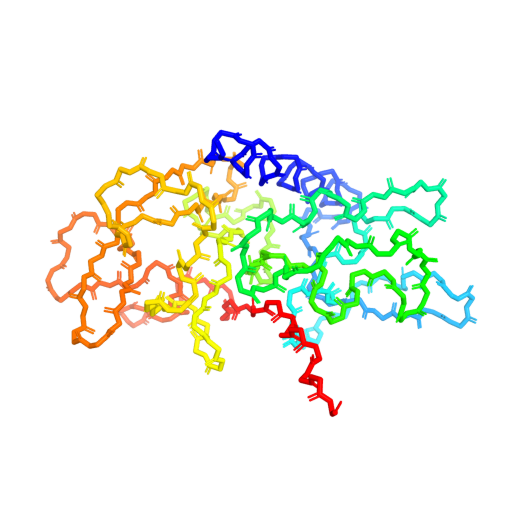 THR A 1 89 ? 5.577 -9.158 -10.521 1.00 88.56 89 THR A C 1
ATOM 665 O O . THR A 1 89 ? 4.582 -8.734 -11.119 1.00 88.56 89 THR A O 1
ATOM 668 N N . LEU A 1 90 ? 5.574 -9.368 -9.208 1.00 90.31 90 LEU A N 1
ATOM 669 C CA . LEU A 1 90 ? 4.417 -9.296 -8.322 1.00 90.31 90 LEU A CA 1
ATOM 670 C C . LEU A 1 90 ? 3.232 -10.072 -8.903 1.00 90.31 90 LEU A C 1
ATOM 672 O O . LEU A 1 90 ? 2.181 -9.493 -9.221 1.00 90.31 90 LEU A O 1
ATOM 676 N N . ALA A 1 91 ? 3.401 -11.380 -9.071 1.00 90.56 91 ALA A N 1
ATOM 677 C CA . ALA A 1 91 ? 2.322 -12.259 -9.482 1.00 90.56 91 ALA A CA 1
ATOM 678 C C . ALA A 1 91 ? 1.239 -12.379 -8.391 1.00 90.56 91 ALA A C 1
ATOM 680 O O . ALA A 1 91 ? 1.325 -11.834 -7.279 1.00 90.56 91 ALA A O 1
ATOM 681 N N . ASP A 1 92 ? 0.167 -13.088 -8.732 1.00 91.81 92 ASP A N 1
ATOM 682 C CA . ASP A 1 92 ? -0.950 -13.364 -7.837 1.00 91.81 92 ASP A CA 1
ATOM 683 C C . ASP A 1 92 ? -0.456 -14.003 -6.534 1.00 91.81 92 ASP A C 1
ATOM 685 O O . ASP A 1 92 ? 0.150 -15.077 -6.521 1.00 91.81 92 ASP A O 1
ATOM 689 N N . GLY A 1 93 ? -0.756 -13.361 -5.407 1.00 92.38 93 GLY A N 1
ATOM 690 C CA . GLY A 1 93 ? -0.328 -13.849 -4.103 1.00 92.38 93 GLY A CA 1
ATOM 691 C C . GLY A 1 93 ? 1.093 -13.463 -3.670 1.00 92.38 93 GLY A C 1
ATOM 692 O O . GLY A 1 93 ? 1.575 -14.009 -2.676 1.00 92.38 93 GLY A O 1
ATOM 693 N N . GLU A 1 94 ? 1.767 -12.545 -4.368 1.00 93.62 94 GLU A N 1
ATOM 694 C CA . GLU A 1 94 ? 3.132 -12.100 -4.022 1.00 93.62 94 GLU A CA 1
ATOM 695 C C . GLU A 1 94 ? 3.193 -10.686 -3.431 1.00 93.62 94 GLU A C 1
ATOM 697 O O . GLU A 1 94 ? 4.174 -10.313 -2.786 1.00 93.62 94 GLU A O 1
ATOM 702 N N . ASN A 1 95 ? 2.103 -9.926 -3.551 1.00 94.62 95 ASN A N 1
ATOM 703 C CA . ASN A 1 95 ? 1.969 -8.592 -2.983 1.00 94.62 95 ASN A CA 1
ATOM 704 C C . ASN A 1 95 ? 1.014 -8.578 -1.781 1.00 94.62 95 ASN A C 1
ATOM 706 O O . ASN A 1 95 ? -0.131 -9.020 -1.862 1.00 94.62 95 ASN A O 1
ATOM 710 N N . HIS A 1 96 ? 1.476 -8.044 -0.649 1.00 94.88 96 HIS A N 1
ATOM 711 C CA . HIS A 1 96 ? 0.637 -7.830 0.529 1.00 94.88 96 HIS A CA 1
ATOM 712 C C . HIS A 1 96 ? -0.151 -6.517 0.485 1.00 94.88 96 HIS A C 1
ATOM 714 O O . HIS A 1 96 ? -1.181 -6.384 1.153 1.00 94.88 96 HIS A O 1
ATOM 720 N N . TRP A 1 97 ? 0.383 -5.525 -0.216 1.00 95.69 97 TRP A N 1
ATOM 721 C CA . TRP A 1 97 ? 0.049 -4.129 -0.004 1.00 95.69 97 TRP A CA 1
ATOM 722 C C . TRP A 1 97 ? -1.070 -3.684 -0.930 1.00 95.69 97 TRP A C 1
ATOM 724 O O . TRP A 1 97 ? -1.019 -3.910 -2.138 1.00 95.69 97 TRP A O 1
ATOM 734 N N . ALA A 1 98 ? -2.060 -3.017 -0.349 1.00 95.69 98 ALA A N 1
ATOM 735 C CA . ALA A 1 98 ? -3.004 -2.211 -1.095 1.00 95.69 98 ALA A CA 1
ATOM 736 C C . ALA A 1 98 ? -2.438 -0.804 -1.305 1.00 95.69 98 ALA A C 1
ATOM 738 O O . ALA A 1 98 ? -1.613 -0.322 -0.523 1.00 95.69 98 ALA A O 1
ATOM 739 N N . TYR A 1 99 ? -2.894 -0.149 -2.364 1.00 96.00 99 TYR A N 1
ATOM 740 C CA . TYR A 1 99 ? -2.290 1.076 -2.870 1.00 96.00 99 TYR A CA 1
ATOM 741 C C . TYR A 1 99 ? -3.359 2.093 -3.275 1.00 96.00 99 TYR A C 1
ATOM 743 O O . TYR A 1 99 ? -4.439 1.700 -3.713 1.00 96.00 99 TYR A O 1
ATOM 751 N N . VAL A 1 100 ? -3.077 3.387 -3.107 1.00 94.00 100 VAL A N 1
ATOM 752 C CA . VAL A 1 100 ? -3.962 4.482 -3.536 1.00 94.00 100 VAL A CA 1
ATOM 753 C C . VAL A 1 100 ? -3.358 5.147 -4.777 1.00 94.00 100 VAL A C 1
ATOM 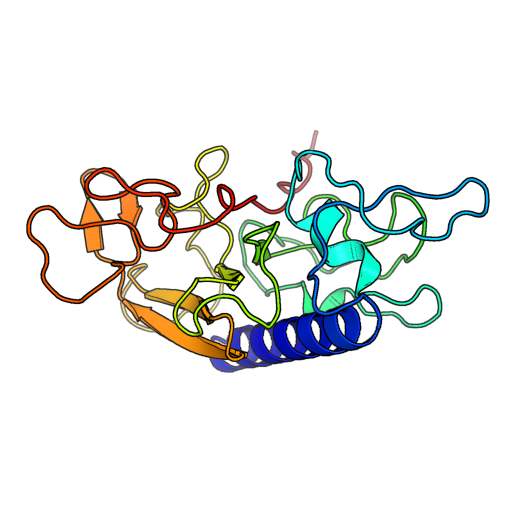755 O O . VAL A 1 100 ? -2.379 5.887 -4.654 1.00 94.00 100 VAL A O 1
ATOM 758 N N . PRO A 1 101 ? -3.900 4.872 -5.975 1.00 91.06 101 PRO A N 1
ATOM 759 C CA . PRO A 1 101 ? -3.351 5.369 -7.227 1.00 91.06 101 PRO A CA 1
ATOM 760 C C . PRO A 1 101 ? -3.761 6.815 -7.510 1.00 91.06 101 PRO A C 1
ATOM 762 O O . PRO A 1 101 ? -4.764 7.316 -7.007 1.00 91.06 101 PRO A O 1
ATOM 765 N N . GLY A 1 102 ? -3.005 7.472 -8.390 1.00 88.38 102 GLY A N 1
ATOM 766 C CA . GLY A 1 102 ? -3.312 8.828 -8.861 1.00 88.38 102 GLY A CA 1
ATOM 767 C C . GLY A 1 102 ? -2.894 9.942 -7.904 1.00 88.38 102 GLY A C 1
ATOM 768 O O . GLY A 1 102 ? -3.259 11.088 -8.136 1.00 88.38 102 GLY A O 1
ATOM 769 N N . LEU A 1 103 ? -2.144 9.609 -6.853 1.00 92.00 103 LEU A N 1
ATOM 770 C CA . LEU A 1 103 ? -1.485 10.584 -5.992 1.00 92.00 103 LEU A CA 1
ATOM 771 C C . LEU A 1 103 ? -0.190 11.112 -6.630 1.00 92.00 103 LEU A C 1
ATOM 773 O O . LEU A 1 103 ? 0.431 10.475 -7.487 1.00 92.00 103 LEU A O 1
ATOM 777 N N . THR A 1 104 ? 0.262 12.243 -6.113 1.00 93.25 104 THR A N 1
ATOM 778 C CA . THR A 1 104 ? 1.478 12.968 -6.473 1.00 93.25 104 THR A CA 1
ATOM 779 C C . THR A 1 104 ? 2.225 13.419 -5.215 1.00 93.25 104 THR A C 1
ATOM 781 O O . THR A 1 104 ? 1.704 13.364 -4.098 1.00 93.25 104 THR A O 1
ATOM 784 N N . LEU A 1 105 ? 3.460 13.893 -5.378 1.00 93.75 105 LEU A N 1
ATOM 785 C CA . LEU A 1 105 ? 4.245 14.494 -4.293 1.00 93.75 105 LEU A CA 1
ATOM 786 C C . LEU A 1 105 ? 3.652 15.808 -3.768 1.00 93.75 105 LEU A C 1
ATOM 788 O O . LEU A 1 105 ? 4.026 16.229 -2.677 1.00 93.75 105 LEU A O 1
ATOM 792 N N . GLU A 1 106 ? 2.775 16.452 -4.538 1.00 94.56 106 GLU A N 1
ATOM 793 C CA . GLU A 1 106 ? 2.139 17.725 -4.180 1.00 94.56 106 GLU A CA 1
ATOM 794 C C . GLU A 1 106 ? 0.803 17.533 -3.448 1.00 94.56 106 GLU A C 1
ATOM 796 O O . GLU A 1 106 ? 0.291 18.476 -2.843 1.00 94.56 106 GLU A O 1
ATOM 801 N N . ASP A 1 107 ? 0.242 16.319 -3.477 1.00 93.81 107 ASP A N 1
ATOM 802 C CA . ASP A 1 107 ? -0.985 16.005 -2.749 1.00 93.81 107 ASP A CA 1
ATOM 803 C C . ASP A 1 107 ? -0.785 16.100 -1.226 1.00 93.81 107 ASP A C 1
ATOM 805 O O . ASP A 1 107 ? 0.321 15.869 -0.724 1.00 93.81 107 ASP A O 1
ATOM 809 N N . PRO A 1 108 ? -1.852 16.375 -0.453 1.00 93.50 108 PRO A N 1
ATOM 810 C CA . PRO A 1 108 ? -1.774 16.491 0.997 1.00 93.50 108 PRO A CA 1
ATOM 811 C C . PRO A 1 108 ? -1.056 15.329 1.695 1.00 93.50 108 PRO A C 1
ATOM 813 O O . PRO A 1 108 ? -1.282 14.146 1.432 1.00 93.50 108 PRO A O 1
ATOM 816 N N . ASP A 1 109 ? -0.204 15.693 2.653 1.00 94.00 109 ASP A N 1
ATOM 817 C CA . ASP A 1 109 ? 0.665 14.780 3.402 1.00 94.00 109 ASP A CA 1
ATOM 818 C C . ASP A 1 109 ? -0.083 13.684 4.168 1.00 94.00 109 ASP A C 1
ATOM 820 O O . ASP A 1 109 ? 0.505 12.648 4.496 1.00 94.00 109 ASP A O 1
ATOM 824 N N . ASP A 1 110 ? -1.346 13.926 4.520 1.00 91.56 110 ASP A N 1
ATOM 825 C CA . ASP A 1 110 ? -2.181 13.035 5.314 1.00 91.56 110 ASP A CA 1
ATOM 826 C C . ASP A 1 110 ? -2.959 12.009 4.484 1.00 91.56 110 ASP A C 1
ATOM 828 O O . ASP A 1 110 ? -3.506 11.059 5.062 1.00 91.56 110 ASP A O 1
ATOM 832 N N . TYR A 1 111 ? -2.941 12.138 3.154 1.00 94.06 111 TYR A N 1
ATOM 833 C CA . TYR A 1 111 ? -3.583 11.186 2.261 1.00 94.06 111 TYR A CA 1
ATOM 834 C C . TYR A 1 111 ? -2.943 9.799 2.402 1.00 94.06 111 TYR A C 1
ATOM 836 O O . TYR A 1 111 ? -1.714 9.676 2.508 1.00 94.06 111 TYR A O 1
ATOM 844 N N . PRO A 1 112 ? -3.753 8.725 2.442 1.00 95.44 112 PRO A N 1
ATOM 845 C CA . PRO A 1 112 ? -3.227 7.371 2.458 1.00 95.44 112 PRO A CA 1
ATOM 846 C C . PRO A 1 112 ? -2.570 7.051 1.113 1.00 95.44 112 PRO A C 1
ATOM 848 O O . PRO A 1 112 ? -3.196 7.222 0.079 1.00 95.44 112 PRO A O 1
ATOM 851 N N . LEU A 1 113 ? -1.344 6.533 1.132 1.00 95.94 113 LEU A N 1
ATOM 852 C CA . LEU A 1 113 ? -0.616 6.108 -0.068 1.00 95.94 113 LEU A CA 1
ATOM 853 C C . LEU A 1 113 ? -0.556 4.579 -0.180 1.00 95.94 113 LEU A C 1
ATOM 855 O O . LEU A 1 113 ? -0.778 4.009 -1.245 1.00 95.94 113 LEU A O 1
ATOM 859 N N . LEU A 1 114 ? -0.273 3.904 0.935 1.00 96.75 114 LEU A N 1
ATOM 860 C CA . LEU A 1 114 ? -0.125 2.450 1.007 1.00 96.75 114 LEU A CA 1
ATOM 861 C C . LEU A 1 114 ? -0.807 1.928 2.268 1.00 96.75 114 LEU A C 1
ATOM 863 O O . LEU A 1 114 ? -0.770 2.574 3.319 1.00 96.75 114 LEU A O 1
ATOM 867 N N . ALA A 1 115 ? -1.381 0.737 2.201 1.00 95.75 115 ALA A N 1
ATOM 868 C CA . ALA A 1 115 ? -1.956 0.085 3.364 1.00 95.75 115 ALA A CA 1
ATOM 869 C C . ALA A 1 115 ? -1.784 -1.429 3.309 1.00 95.75 115 ALA A C 1
ATOM 871 O O . ALA A 1 115 ? -1.462 -2.014 2.274 1.00 95.75 115 ALA A O 1
ATOM 872 N N . ASP A 1 116 ? -2.022 -2.072 4.444 1.00 93.69 116 ASP A N 1
ATOM 873 C CA . ASP A 1 116 ? -2.277 -3.506 4.463 1.00 93.69 116 ASP A CA 1
ATOM 874 C C . ASP A 1 116 ? -3.421 -3.865 3.495 1.00 93.69 116 ASP A C 1
ATOM 876 O O . ASP A 1 116 ? -4.396 -3.122 3.389 1.00 93.69 116 ASP A O 1
ATOM 880 N N . GLY A 1 117 ? -3.331 -5.012 2.815 1.00 92.62 117 GLY A N 1
ATOM 881 C CA . GLY A 1 117 ? -4.393 -5.451 1.909 1.00 92.62 117 GLY A CA 1
A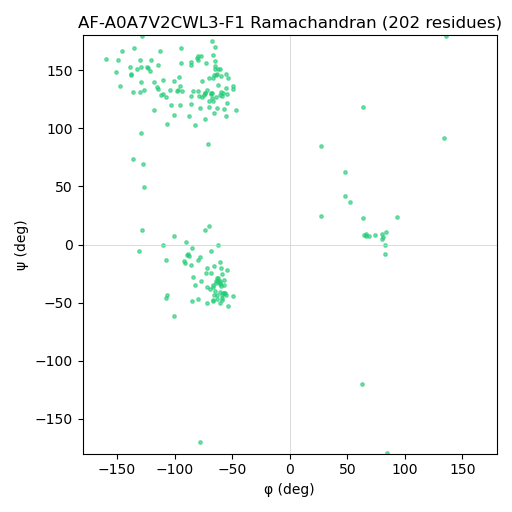TOM 882 C C . GLY A 1 117 ? -5.766 -5.537 2.596 1.00 92.62 117 GLY A C 1
ATOM 883 O O . GLY A 1 117 ? -5.890 -6.085 3.698 1.00 92.62 117 GLY A O 1
ATOM 884 N N . PHE A 1 118 ? -6.799 -5.019 1.930 1.00 93.56 118 PHE A N 1
ATOM 885 C CA . PHE A 1 118 ? -8.160 -4.871 2.456 1.00 93.56 118 PHE A CA 1
ATOM 886 C C . PHE A 1 118 ? -8.943 -6.194 2.442 1.00 93.56 118 PHE A C 1
ATOM 888 O O . PHE A 1 118 ? -8.383 -7.269 2.254 1.00 93.56 118 PHE A O 1
ATOM 895 N N . ALA A 1 119 ? -10.249 -6.163 2.694 1.00 91.06 119 ALA A N 1
ATOM 896 C CA . ALA A 1 119 ? -11.124 -7.302 2.440 1.00 91.06 119 ALA A CA 1
ATOM 897 C C . ALA A 1 119 ? -11.218 -7.573 0.926 1.00 91.06 119 ALA A C 1
ATOM 899 O O . ALA A 1 119 ? -11.218 -6.646 0.108 1.00 91.06 119 ALA A O 1
ATOM 900 N N . VAL A 1 120 ? -11.290 -8.849 0.539 1.00 89.00 120 VAL A N 1
ATOM 901 C CA . VAL A 1 120 ? -11.350 -9.252 -0.877 1.00 89.00 120 VAL A CA 1
ATOM 902 C C . VAL A 1 120 ? -12.598 -8.651 -1.528 1.00 89.00 120 VAL A C 1
ATOM 904 O O . VAL A 1 120 ? -13.701 -8.763 -0.997 1.00 89.00 120 VAL A O 1
ATOM 907 N N . GLY A 1 121 ? -12.416 -7.983 -2.671 1.00 87.19 121 GLY A N 1
ATOM 908 C CA . GLY A 1 121 ? -13.498 -7.302 -3.391 1.00 87.19 121 GLY A CA 1
ATOM 909 C C . GLY A 1 121 ? -14.073 -6.068 -2.684 1.00 87.19 121 GLY A C 1
ATOM 910 O O . GLY A 1 121 ? -15.077 -5.533 -3.143 1.00 87.19 121 GLY A O 1
ATOM 911 N N . ARG A 1 122 ? -13.472 -5.613 -1.574 1.00 89.88 122 ARG A N 1
ATOM 912 C CA . ARG A 1 122 ? -13.904 -4.414 -0.838 1.00 89.88 122 ARG A CA 1
ATOM 913 C C . ARG A 1 122 ? -12.704 -3.546 -0.433 1.00 89.88 122 ARG A C 1
ATOM 915 O O . ARG A 1 122 ? -12.318 -3.543 0.739 1.00 89.88 122 ARG A O 1
ATOM 922 N N . PRO A 1 123 ? -12.074 -2.839 -1.386 1.00 91.12 123 PRO A N 1
ATOM 923 C CA . PRO A 1 123 ? -11.001 -1.907 -1.068 1.00 91.12 123 PRO A CA 1
ATOM 924 C C . PRO A 1 123 ? -11.433 -0.850 -0.040 1.00 91.12 123 PRO A C 1
ATOM 926 O O . PRO A 1 123 ? -12.596 -0.457 0.025 1.00 91.12 123 PRO A O 1
ATOM 929 N N . GLY A 1 124 ? -10.498 -0.425 0.810 1.00 90.56 124 GLY A N 1
ATOM 930 C CA . GLY A 1 124 ? -10.737 0.574 1.852 1.00 90.56 124 GLY A CA 1
ATOM 931 C C . GLY A 1 124 ? -11.350 0.047 3.157 1.00 90.56 124 GLY A C 1
ATOM 932 O O . GLY A 1 124 ? -11.395 0.798 4.131 1.00 90.56 124 GLY A O 1
ATOM 933 N N . VAL A 1 125 ? -11.791 -1.214 3.235 1.00 92.12 125 VAL A N 1
ATOM 934 C CA . VAL A 1 125 ? -12.335 -1.813 4.472 1.00 92.12 125 VAL A CA 1
ATOM 935 C C . VAL A 1 125 ? -11.678 -3.151 4.794 1.00 92.12 125 VAL A C 1
ATOM 937 O O . VAL A 1 125 ? -11.226 -3.863 3.908 1.00 92.12 125 VAL A O 1
ATOM 940 N N . TYR A 1 126 ? -11.635 -3.532 6.064 1.00 91.06 126 TYR A N 1
ATOM 941 C CA . TYR A 1 126 ? -10.989 -4.760 6.525 1.00 91.06 126 TYR A CA 1
ATOM 942 C C . TYR A 1 126 ? -12.006 -5.746 7.098 1.00 91.06 126 TYR A C 1
ATOM 944 O O . TYR A 1 126 ? -13.050 -5.339 7.606 1.00 91.06 126 TYR A O 1
ATOM 952 N N . ASP A 1 127 ? -11.679 -7.038 7.056 1.00 88.19 127 ASP A N 1
ATOM 953 C CA . ASP A 1 127 ? -12.421 -8.116 7.703 1.00 88.19 127 ASP A CA 1
ATOM 954 C C . ASP A 1 127 ? -11.474 -8.989 8.555 1.00 88.19 127 ASP A C 1
ATOM 956 O O . ASP A 1 127 ? -10.263 -8.766 8.633 1.00 88.19 127 ASP A O 1
ATOM 960 N N . LYS A 1 128 ? -12.007 -10.016 9.226 1.00 81.19 128 LYS A N 1
ATOM 961 C CA . LYS A 1 128 ? -11.179 -10.911 10.057 1.00 81.19 128 LYS A CA 1
ATOM 962 C C . LYS A 1 128 ? -10.127 -11.680 9.249 1.00 81.19 128 LYS A C 1
ATOM 964 O O . LYS A 1 128 ? -9.106 -12.078 9.812 1.00 81.19 128 LYS A O 1
ATOM 969 N N . GLN A 1 129 ? -10.400 -11.959 7.978 1.00 79.62 129 GLN A N 1
ATOM 970 C CA . GLN A 1 129 ? -9.530 -12.735 7.109 1.00 79.62 129 GLN A CA 1
ATOM 971 C C . GLN A 1 129 ? -8.383 -11.878 6.580 1.00 79.62 129 GLN A C 1
ATOM 973 O O . GLN A 1 129 ? -7.241 -12.320 6.695 1.00 79.62 129 GLN A O 1
ATOM 978 N N . SER A 1 130 ? -8.655 -10.668 6.082 1.00 79.81 130 SER A N 1
ATOM 979 C CA . SER A 1 130 ? -7.650 -9.737 5.556 1.00 79.81 130 SER A CA 1
ATOM 980 C C . SER A 1 130 ? -6.615 -9.342 6.607 1.00 79.81 130 SER A C 1
ATOM 982 O O . SER A 1 130 ? -5.429 -9.195 6.310 1.00 79.81 130 SER A O 1
ATOM 984 N N . LEU A 1 131 ? -7.033 -9.297 7.872 1.00 70.69 131 LEU A N 1
ATOM 985 C CA . LEU A 1 131 ? -6.185 -8.961 9.015 1.00 70.69 131 LEU A CA 1
ATOM 986 C C . LEU A 1 131 ? -5.401 -10.149 9.589 1.00 70.69 131 LEU A C 1
ATOM 988 O O . LEU A 1 131 ? -4.621 -9.993 10.535 1.00 70.69 131 LEU A O 1
ATOM 992 N N . ARG A 1 132 ? -5.591 -11.363 9.061 1.00 72.25 132 ARG A N 1
ATOM 993 C CA . ARG A 1 132 ? -4.942 -12.559 9.603 1.00 72.25 132 ARG A CA 1
ATOM 994 C C . ARG A 1 132 ? -3.439 -12.520 9.308 1.00 72.25 132 ARG A C 1
ATOM 996 O O . ARG A 1 132 ? -3.029 -12.569 8.158 1.00 72.25 132 ARG A O 1
ATOM 1003 N N . ARG A 1 133 ? -2.585 -12.500 10.340 1.00 67.94 133 ARG A N 1
ATOM 1004 C CA . ARG A 1 133 ? -1.133 -12.732 10.183 1.00 67.94 133 ARG A CA 1
ATOM 1005 C C . ARG A 1 133 ? -0.614 -13.763 11.170 1.00 67.94 133 ARG A C 1
ATOM 1007 O O . ARG A 1 133 ? -0.851 -13.664 12.376 1.00 67.94 133 ARG A O 1
ATOM 1014 N N . LYS A 1 134 ? 0.142 -14.747 10.676 1.00 56.84 134 LYS A N 1
ATOM 1015 C CA . LYS A 1 134 ? 0.840 -15.725 11.531 1.00 56.84 134 LYS A CA 1
ATOM 1016 C C . LYS A 1 134 ? 1.818 -14.982 12.450 1.00 56.84 134 LYS A C 1
ATOM 1018 O O . LYS A 1 134 ? 2.579 -14.159 11.977 1.00 56.84 134 LYS A O 1
ATOM 1023 N N . GLY A 1 135 ? 1.823 -15.250 13.757 1.00 50.28 135 GLY A N 1
ATOM 1024 C CA . GLY A 1 135 ? 2.774 -14.619 14.689 1.00 50.28 135 GLY A CA 1
ATOM 1025 C C . GLY A 1 135 ? 2.424 -13.194 15.154 1.00 50.28 135 GLY A C 1
ATOM 1026 O O . GLY A 1 135 ? 3.199 -12.608 15.913 1.00 50.28 135 GLY A O 1
ATOM 1027 N N . TRP A 1 136 ? 1.259 -12.650 14.775 1.00 57.44 136 TRP A N 1
ATOM 1028 C CA . TRP A 1 136 ? 0.688 -11.442 15.387 1.00 57.44 136 TRP A CA 1
ATOM 1029 C C . TRP A 1 136 ? 0.199 -11.778 16.807 1.00 57.44 136 TRP A C 1
ATOM 1031 O O . TRP A 1 136 ? -0.945 -12.171 17.016 1.00 57.44 136 TRP A O 1
ATOM 1041 N N . LYS A 1 137 ? 1.092 -11.703 17.804 1.00 42.12 137 LYS A N 1
ATOM 1042 C CA . LYS A 1 137 ? 0.746 -11.876 19.225 1.00 42.12 137 LYS A CA 1
ATOM 1043 C C . LYS A 1 137 ? 0.514 -10.507 19.864 1.00 42.12 137 LYS A C 1
ATOM 1045 O O . LYS A 1 137 ? 1.416 -9.676 19.868 1.00 42.12 137 LYS A O 1
ATOM 1050 N N . GLY A 1 138 ? -0.691 -10.293 20.383 1.00 43.34 138 GLY A N 1
ATOM 1051 C CA . GLY A 1 138 ? -1.113 -9.042 21.015 1.00 43.34 138 GLY A CA 1
ATOM 1052 C C . GLY A 1 138 ? -2.492 -8.631 20.519 1.00 43.34 138 GLY A C 1
ATOM 1053 O O . GLY A 1 138 ? -2.596 -7.991 19.483 1.00 43.34 138 GLY A O 1
ATOM 1054 N N . GLY A 1 139 ? -3.524 -9.073 21.242 1.00 43.84 139 GLY A N 1
ATOM 1055 C CA . GLY A 1 139 ? -4.892 -8.547 21.218 1.00 43.84 139 GLY A CA 1
ATOM 1056 C C . GLY A 1 139 ? -5.374 -7.879 19.927 1.00 43.84 139 GLY A C 1
ATOM 1057 O O . GLY A 1 139 ? -5.379 -6.660 19.858 1.00 43.84 139 GLY A O 1
ATOM 1058 N N . ARG A 1 140 ? -5.863 -8.725 19.007 1.00 51.56 140 ARG A N 1
ATOM 1059 C CA . ARG A 1 140 ? -6.923 -8.501 18.000 1.00 51.56 140 ARG A CA 1
ATOM 1060 C C . ARG A 1 140 ? -6.658 -7.444 16.917 1.00 51.56 140 ARG A C 1
ATOM 1062 O O . ARG A 1 140 ? -6.501 -6.273 17.217 1.00 51.56 140 ARG A O 1
ATOM 1069 N N . ALA A 1 141 ? -6.644 -7.900 15.658 1.00 57.94 141 ALA A N 1
ATOM 1070 C CA . ALA A 1 141 ? -7.475 -7.488 14.505 1.00 57.94 141 ALA A CA 1
ATOM 1071 C C . ALA A 1 141 ? -8.071 -6.054 14.427 1.00 57.94 141 ALA A C 1
ATOM 1073 O O . ALA A 1 141 ? -9.072 -5.842 13.760 1.00 57.94 141 ALA A O 1
ATOM 1074 N N . GLU A 1 142 ? -7.487 -5.066 15.091 1.00 74.25 142 GLU A N 1
ATOM 1075 C CA . GLU A 1 142 ? -7.977 -3.686 15.174 1.00 74.25 142 GLU A CA 1
ATOM 1076 C C . GLU A 1 142 ? -6.874 -2.696 14.810 1.00 74.25 142 GLU A C 1
ATOM 1078 O O . GLU A 1 142 ? -7.003 -1.504 15.070 1.00 74.25 142 GLU A O 1
ATOM 1083 N N . ARG A 1 143 ? -5.761 -3.162 14.235 1.00 85.25 143 ARG A N 1
ATOM 1084 C CA . ARG A 1 143 ? -4.743 -2.271 13.685 1.00 85.25 143 ARG A CA 1
ATOM 1085 C C . ARG A 1 143 ? -4.375 -2.665 12.269 1.00 85.25 143 ARG A C 1
ATOM 1087 O O . ARG A 1 143 ? -4.207 -3.850 11.996 1.00 85.25 143 ARG A O 1
ATOM 1094 N N . ALA A 1 144 ? -4.188 -1.658 11.432 1.00 89.00 144 ALA A N 1
ATOM 1095 C CA . ALA A 1 144 ? -3.626 -1.786 10.099 1.00 89.00 144 ALA A CA 1
ATOM 1096 C C . ALA A 1 144 ? -2.370 -0.918 9.997 1.00 89.00 144 ALA A C 1
ATOM 1098 O O . ALA A 1 144 ? -2.247 0.107 10.673 1.00 89.00 144 ALA A O 1
ATOM 1099 N N . ILE A 1 145 ? -1.420 -1.342 9.176 1.00 92.19 145 ILE A N 1
ATOM 1100 C CA . ILE A 1 145 ? -0.337 -0.485 8.714 1.00 92.19 145 ILE A CA 1
ATOM 1101 C C . ILE A 1 145 ? -0.921 0.439 7.653 1.00 92.19 145 ILE A C 1
ATOM 1103 O O . ILE A 1 145 ? -1.532 -0.019 6.690 1.00 92.19 145 ILE A O 1
ATOM 1107 N N . VAL A 1 146 ? -0.709 1.734 7.849 1.00 95.06 146 VAL A N 1
ATOM 1108 C CA . VAL A 1 146 ? -1.007 2.766 6.860 1.00 95.06 146 VAL A CA 1
ATOM 1109 C C . VAL A 1 146 ? 0.252 3.587 6.665 1.00 95.06 146 VAL A C 1
ATOM 1111 O O . VAL A 1 146 ? 0.895 3.986 7.642 1.00 95.06 146 VAL A O 1
ATOM 1114 N N . VAL A 1 147 ? 0.598 3.818 5.405 1.00 97.00 147 VAL A N 1
ATOM 1115 C CA . VAL A 1 147 ? 1.620 4.770 4.996 1.00 97.00 147 VAL A CA 1
ATOM 1116 C C . VAL A 1 147 ? 0.938 5.939 4.314 1.00 97.00 147 VAL A C 1
ATOM 1118 O O . VAL A 1 147 ? 0.103 5.744 3.431 1.00 97.00 147 VAL A O 1
ATOM 1121 N N . ARG A 1 148 ? 1.275 7.144 4.753 1.00 96.12 148 ARG A N 1
ATOM 1122 C CA . ARG A 1 148 ? 0.741 8.390 4.205 1.00 96.12 148 ARG A CA 1
ATOM 1123 C C . ARG A 1 148 ? 1.652 8.966 3.128 1.00 96.12 148 ARG A C 1
ATOM 1125 O O . ARG A 1 148 ? 2.791 8.514 2.988 1.00 96.12 148 ARG A O 1
ATOM 1132 N N . ASN A 1 149 ? 1.167 9.972 2.405 1.00 95.81 149 ASN A N 1
ATOM 1133 C CA . ASN A 1 149 ? 1.902 10.592 1.305 1.00 95.81 149 ASN A CA 1
ATOM 1134 C C . ASN A 1 149 ? 3.275 11.148 1.733 1.00 95.81 149 ASN A C 1
ATOM 1136 O O . ASN A 1 149 ? 4.279 10.992 1.041 1.00 95.81 149 ASN A O 1
ATOM 1140 N N . ASN A 1 150 ? 3.375 11.661 2.960 1.00 93.81 150 ASN A N 1
ATOM 1141 C CA . ASN A 1 150 ? 4.646 12.097 3.550 1.00 93.81 150 ASN A CA 1
ATOM 1142 C C . ASN A 1 150 ? 5.596 10.956 3.981 1.00 93.81 150 ASN A C 1
ATOM 1144 O O . ASN A 1 150 ? 6.543 11.189 4.732 1.00 93.81 150 ASN A O 1
ATOM 1148 N N . GLN A 1 151 ? 5.332 9.714 3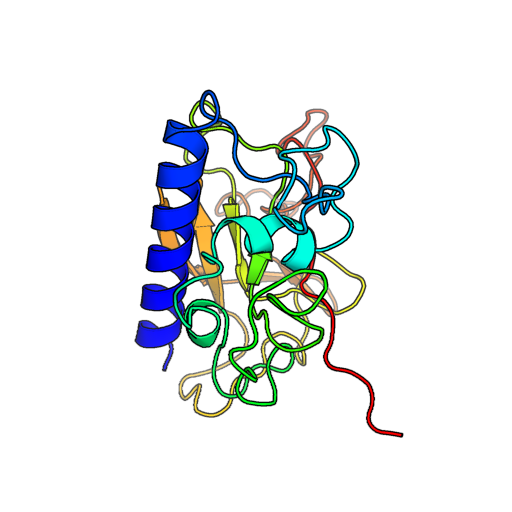.562 1.00 93.06 151 GLN A N 1
ATOM 1149 C CA . GLN A 1 151 ? 6.082 8.495 3.896 1.00 93.06 151 GLN A CA 1
ATOM 1150 C C . GLN A 1 151 ? 6.049 8.091 5.377 1.00 93.06 151 GLN A C 1
ATOM 1152 O O . GLN A 1 151 ? 6.735 7.148 5.793 1.00 93.06 151 GLN A O 1
ATOM 1157 N N . SER A 1 152 ? 5.236 8.756 6.202 1.00 94.06 152 SER A N 1
ATOM 1158 C CA . SER A 1 152 ? 5.027 8.315 7.576 1.00 94.06 152 SER A CA 1
ATOM 1159 C C . SER A 1 152 ? 4.228 7.010 7.585 1.00 94.06 152 SER A C 1
ATOM 1161 O O . SER A 1 152 ? 3.130 6.924 7.041 1.00 94.06 152 SER A O 1
ATOM 1163 N N . ALA A 1 153 ? 4.795 5.975 8.208 1.00 93.62 153 ALA A N 1
ATOM 1164 C CA . ALA A 1 153 ? 4.154 4.675 8.372 1.00 93.62 153 ALA A CA 1
ATOM 1165 C C . ALA A 1 153 ? 3.817 4.435 9.844 1.00 93.62 153 ALA A C 1
ATOM 1167 O O . ALA A 1 153 ? 4.695 4.532 10.711 1.00 93.62 153 ALA A O 1
ATOM 1168 N N . ALA A 1 154 ? 2.567 4.075 10.119 1.00 92.25 154 ALA A N 1
ATOM 1169 C CA . ALA A 1 154 ? 2.073 3.843 11.469 1.00 92.25 154 ALA A CA 1
ATOM 1170 C C . ALA A 1 154 ? 1.165 2.611 11.542 1.00 92.25 154 ALA A C 1
ATOM 1172 O O . ALA A 1 154 ? 0.493 2.247 10.580 1.00 92.25 154 ALA A O 1
ATOM 1173 N N . LEU A 1 155 ? 1.121 1.993 12.726 1.00 90.06 155 LEU A N 1
ATOM 1174 C CA . LEU A 1 155 ? 0.056 1.063 13.095 1.00 90.06 155 LEU A CA 1
ATOM 1175 C C . LEU A 1 155 ? -1.137 1.884 13.580 1.00 90.06 155 LEU A C 1
ATOM 1177 O O . LEU A 1 155 ? -1.133 2.380 14.708 1.00 90.06 155 LEU A O 1
ATOM 1181 N N . VAL A 1 156 ? -2.146 2.023 12.731 1.00 90.06 156 VAL A N 1
ATOM 1182 C CA . VAL A 1 156 ? -3.332 2.833 13.001 1.00 90.06 156 VAL A CA 1
ATOM 1183 C C . VAL A 1 156 ? -4.43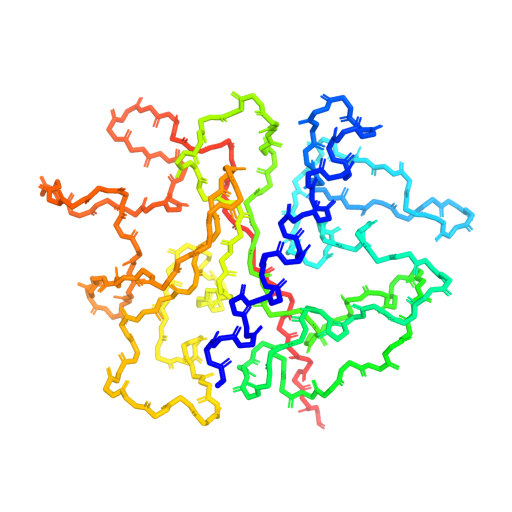8 1.951 13.554 1.00 90.06 156 VAL A C 1
ATOM 1185 O O . VAL A 1 156 ? -4.663 0.847 13.061 1.00 90.06 156 VAL A O 1
ATOM 1188 N N . ARG A 1 157 ? -5.124 2.428 14.597 1.00 87.50 157 ARG A N 1
ATOM 1189 C CA . ARG A 1 157 ? -6.289 1.735 15.148 1.00 87.50 157 ARG A CA 1
ATOM 1190 C C . ARG A 1 157 ? -7.474 1.858 14.191 1.00 87.50 157 ARG A C 1
ATOM 1192 O O . ARG A 1 157 ? -7.791 2.950 13.732 1.00 87.50 157 ARG A O 1
ATOM 1199 N N . MET A 1 158 ? -8.139 0.742 13.945 1.00 87.81 158 MET A N 1
ATOM 1200 C CA . MET A 1 158 ? -9.369 0.664 13.177 1.00 87.81 158 MET A CA 1
ATOM 1201 C C . MET A 1 158 ? -10.588 0.708 14.095 1.00 87.81 158 MET A C 1
ATOM 1203 O O . MET A 1 158 ? -10.523 0.326 15.266 1.00 87.81 158 MET A O 1
ATOM 1207 N N . VAL A 1 159 ? -11.714 1.138 13.539 1.00 87.31 159 VAL A N 1
ATOM 1208 C CA . VAL A 1 159 ? -13.017 1.141 14.201 1.00 87.31 159 VAL A CA 1
ATOM 1209 C C . VAL A 1 159 ? -13.935 0.168 13.485 1.00 87.31 159 VAL A C 1
ATOM 1211 O O . VAL A 1 159 ? -14.001 0.145 12.256 1.00 87.31 159 VAL A O 1
ATOM 1214 N N . GLN A 1 160 ? -14.626 -0.660 14.264 1.00 86.06 160 GLN A N 1
ATOM 1215 C CA . GLN A 1 160 ? -15.600 -1.594 13.728 1.00 86.06 160 GLN A CA 1
ATOM 1216 C C . GLN A 1 160 ? -16.867 -0.842 13.301 1.00 86.06 160 GLN A C 1
ATOM 1218 O O . GLN A 1 160 ? -17.429 -0.064 14.070 1.00 86.06 160 GLN A O 1
ATOM 1223 N N . THR A 1 161 ? -17.321 -1.103 12.081 1.00 84.25 161 THR A N 1
ATOM 1224 C CA . THR A 1 161 ? -18.543 -0.569 11.476 1.00 84.25 161 THR A CA 1
ATOM 1225 C C . THR A 1 161 ? -19.342 -1.750 10.915 1.00 84.25 161 THR A C 1
ATOM 1227 O O . THR A 1 161 ? -19.053 -2.286 9.848 1.00 84.25 161 THR A O 1
ATOM 1230 N N . GLY A 1 162 ? -20.309 -2.241 11.697 1.00 85.31 162 GLY A N 1
ATOM 1231 C CA . GLY A 1 162 ? -21.009 -3.492 11.390 1.00 85.31 162 GLY A CA 1
ATOM 1232 C C . GLY A 1 162 ? -20.064 -4.702 11.403 1.00 85.31 162 GLY A C 1
ATOM 1233 O O . GLY A 1 162 ? -19.444 -5.005 12.426 1.00 85.31 162 GLY A O 1
ATOM 1234 N N . GLU A 1 163 ? -19.959 -5.397 10.269 1.00 83.69 163 GLU A N 1
ATOM 1235 C CA . GLU A 1 163 ? -19.096 -6.579 10.096 1.00 83.69 163 GLU A CA 1
ATOM 1236 C C . GLU A 1 163 ? -17.655 -6.247 9.679 1.00 83.69 163 GLU A C 1
ATOM 1238 O O . GLU A 1 163 ? -16.797 -7.131 9.698 1.00 83.69 163 GLU A O 1
ATOM 1243 N N . PHE A 1 164 ? -17.383 -4.990 9.320 1.00 87.69 164 PHE A N 1
ATOM 1244 C CA . PHE A 1 164 ? -16.095 -4.548 8.788 1.00 87.69 164 PHE A CA 1
ATOM 1245 C C . PHE A 1 164 ? -15.374 -3.617 9.752 1.00 87.69 164 PHE A C 1
ATOM 1247 O O . PHE A 1 164 ? -15.949 -3.077 10.698 1.00 87.69 164 PHE A O 1
ATOM 1254 N N . TRP A 1 165 ? -14.095 -3.397 9.480 1.00 90.50 165 TRP A N 1
ATOM 1255 C CA . TRP A 1 165 ? -13.269 -2.416 10.166 1.00 90.50 165 TRP A CA 1
ATOM 1256 C C . TRP A 1 165 ? -12.794 -1.365 9.171 1.00 90.50 165 TRP A C 1
ATOM 1258 O O . TRP A 1 165 ? -12.420 -1.693 8.047 1.00 90.50 165 TRP A O 1
ATOM 1268 N N . ILE A 1 166 ? -12.780 -0.105 9.596 1.00 91.12 166 ILE A N 1
ATOM 1269 C CA . ILE A 1 166 ? -12.242 1.009 8.811 1.00 91.12 166 ILE A CA 1
ATOM 1270 C C . ILE A 1 166 ? -11.153 1.735 9.585 1.00 91.12 166 ILE A C 1
ATOM 1272 O O . ILE A 1 166 ? -11.167 1.776 10.818 1.00 91.12 166 ILE A O 1
ATOM 1276 N N . VAL A 1 167 ? -10.222 2.340 8.857 1.00 91.44 167 VAL A N 1
ATOM 1277 C CA . VAL A 1 167 ? -9.325 3.347 9.426 1.00 91.44 167 VAL A CA 1
ATOM 1278 C C . VAL A 1 167 ? -10.038 4.688 9.340 1.00 91.44 167 VAL A C 1
ATOM 1280 O O . VAL A 1 167 ? -10.525 5.054 8.275 1.00 91.44 167 VAL A O 1
ATOM 1283 N N . LEU A 1 168 ? -10.121 5.412 10.455 1.00 90.06 168 LEU A N 1
ATOM 1284 C CA . LEU A 1 168 ? -10.766 6.722 10.466 1.00 90.06 168 LEU A CA 1
ATOM 1285 C C . LEU A 1 168 ? -9.869 7.784 9.832 1.00 90.06 168 LEU A C 1
ATOM 1287 O O . LEU A 1 168 ? -8.667 7.818 10.104 1.00 90.06 168 LEU A O 1
ATOM 1291 N N . ARG A 1 169 ? -10.474 8.688 9.058 1.00 85.88 169 ARG A N 1
ATOM 1292 C CA . ARG A 1 169 ? -9.796 9.872 8.512 1.00 85.88 169 ARG A CA 1
ATOM 1293 C C . ARG A 1 169 ? -9.267 10.792 9.613 1.00 85.88 169 ARG A C 1
ATOM 1295 O O . ARG A 1 169 ? -8.096 11.156 9.626 1.00 85.88 169 ARG A O 1
ATOM 1302 N N . ALA A 1 170 ? -10.132 11.118 10.566 1.00 78.38 170 ALA A N 1
ATOM 1303 C CA . ALA A 1 170 ? -9.808 11.913 11.739 1.00 78.38 170 ALA A CA 1
ATOM 1304 C C . ALA A 1 170 ? -10.360 11.229 12.997 1.00 78.38 170 ALA A C 1
ATOM 1306 O O . ALA A 1 170 ? -11.377 10.531 12.928 1.00 78.38 170 ALA A O 1
ATOM 1307 N N . PRO A 1 171 ? -9.725 11.410 14.165 1.00 65.88 171 PRO A N 1
ATOM 1308 C CA . PRO A 1 171 ? -10.346 11.023 15.417 1.00 65.88 171 PRO A CA 1
ATOM 1309 C C . PRO A 1 171 ? -11.574 11.921 15.642 1.00 65.88 171 PRO A C 1
ATOM 1311 O O . PRO A 1 171 ? -11.422 13.114 15.874 1.00 65.88 171 PRO A O 1
ATOM 1314 N N . ALA A 1 172 ? -12.771 11.330 15.607 1.00 60.25 172 ALA A N 1
ATOM 1315 C CA . ALA A 1 172 ? -14.033 11.900 16.103 1.00 60.25 172 ALA A CA 1
ATOM 1316 C C . ALA A 1 172 ? -15.009 12.694 15.191 1.00 60.25 172 ALA A C 1
ATOM 1318 O O . ALA A 1 172 ? -15.851 13.388 15.763 1.00 60.25 172 ALA A O 1
ATOM 1319 N N . PRO A 1 173 ? -15.076 12.572 13.849 1.00 58.59 173 PRO A N 1
ATOM 1320 C CA . PRO A 1 173 ? -16.334 12.897 13.183 1.00 58.59 173 PRO A CA 1
ATOM 1321 C C . PRO A 1 173 ? -17.359 11.783 13.463 1.00 58.59 173 PRO A C 1
ATOM 1323 O O . PRO A 1 173 ? -17.064 10.591 13.346 1.00 58.59 173 PRO A O 1
ATOM 1326 N N . ALA A 1 174 ? -18.558 12.178 13.891 1.00 62.38 174 ALA A N 1
ATOM 1327 C CA . ALA A 1 174 ? -19.755 11.349 13.838 1.00 62.38 174 ALA A CA 1
ATOM 1328 C C . ALA A 1 174 ? -20.594 11.857 12.651 1.00 62.38 174 ALA A C 1
ATOM 1330 O O . ALA A 1 174 ? -20.971 13.030 12.671 1.00 62.38 174 ALA A O 1
ATOM 1331 N N . PRO A 1 175 ? -20.894 11.031 11.631 1.00 74.06 175 PRO A N 1
ATOM 1332 C CA . PRO A 1 175 ? -20.575 9.605 11.497 1.00 74.06 175 PRO A CA 1
ATOM 1333 C C . PRO A 1 175 ? -19.082 9.323 11.219 1.00 74.06 175 PRO A C 1
ATOM 1335 O O . PRO A 1 175 ? -18.384 10.195 10.710 1.00 74.06 175 PRO A O 1
ATOM 1338 N N . PRO A 1 176 ? -18.586 8.110 11.545 1.00 79.25 176 PRO A N 1
ATOM 1339 C CA . PRO A 1 176 ? -17.201 7.729 11.290 1.00 79.25 176 PRO A CA 1
ATOM 1340 C C . PRO A 1 176 ? -16.906 7.704 9.787 1.00 79.25 176 PRO A C 1
ATOM 1342 O O . PRO A 1 176 ? -17.585 7.022 9.022 1.00 79.25 176 PRO A O 1
ATOM 1345 N N . GLU A 1 177 ? -15.860 8.415 9.380 1.00 86.19 177 GLU A N 1
ATOM 1346 C CA . GLU A 1 177 ? -15.463 8.540 7.978 1.00 86.19 177 GLU A CA 1
ATOM 1347 C C . GLU A 1 177 ? -14.243 7.678 7.676 1.00 86.19 177 GLU A C 1
ATOM 1349 O O . GLU A 1 177 ? -13.248 7.700 8.410 1.00 86.19 177 GLU A O 1
ATOM 1354 N N . ASN A 1 178 ? -14.312 6.936 6.574 1.00 89.81 178 ASN A N 1
ATOM 1355 C CA . ASN A 1 178 ? -13.227 6.079 6.130 1.00 89.81 178 ASN A CA 1
ATOM 1356 C C . ASN A 1 178 ? -12.088 6.920 5.531 1.00 89.81 178 ASN A C 1
ATOM 1358 O O . ASN A 1 178 ? -12.308 7.722 4.631 1.00 89.81 178 ASN A O 1
ATOM 1362 N N . LEU A 1 179 ? -10.856 6.702 5.995 1.00 92.56 179 LEU A N 1
ATOM 1363 C CA . LEU A 1 179 ? -9.653 7.335 5.448 1.00 92.56 179 LEU A CA 1
ATOM 1364 C C . LEU A 1 179 ? -9.484 7.065 3.943 1.00 92.56 179 LEU A C 1
ATOM 1366 O O . LEU A 1 179 ? -8.914 7.892 3.238 1.00 92.56 179 LEU A O 1
ATOM 1370 N N . PHE A 1 180 ? -9.967 5.915 3.470 1.00 92.81 180 PHE A N 1
ATOM 1371 C CA . PHE A 1 180 ? -9.777 5.437 2.103 1.00 92.81 180 PHE A CA 1
ATOM 1372 C C . PHE A 1 180 ? -10.980 5.659 1.174 1.00 92.81 180 PHE A C 1
ATOM 1374 O O . PHE A 1 180 ? -10.978 5.133 0.067 1.00 92.81 180 PHE A O 1
ATOM 1381 N N . SER A 1 181 ? -12.030 6.372 1.595 1.00 88.31 181 SER A N 1
ATOM 1382 C CA . SER A 1 181 ? -13.152 6.686 0.697 1.00 88.31 181 SER A CA 1
ATOM 1383 C C . SER A 1 181 ? -12.857 7.927 -0.145 1.00 88.31 181 SER A C 1
ATOM 1385 O O . SER A 1 181 ? -12.494 8.964 0.411 1.00 88.31 181 SER A O 1
ATOM 1387 N N . VAL A 1 182 ? -13.090 7.850 -1.460 1.00 80.50 182 VAL A N 1
ATOM 1388 C CA . VAL A 1 182 ? -12.899 8.970 -2.407 1.00 80.50 182 VAL A CA 1
ATOM 1389 C C . VAL A 1 182 ? -13.753 10.185 -2.083 1.00 80.50 182 VAL A C 1
ATOM 1391 O O . VAL A 1 182 ? -13.296 11.308 -2.264 1.00 80.50 182 VAL A O 1
ATOM 1394 N N . SER A 1 183 ? -14.977 9.996 -1.593 1.00 68.62 183 SER A N 1
ATOM 1395 C CA . SER A 1 183 ? -15.889 11.099 -1.287 1.00 68.62 183 SER A CA 1
ATOM 1396 C C . SER A 1 183 ? -16.192 11.183 0.204 1.00 68.62 183 SER A C 1
ATOM 1398 O O . SER A 1 183 ? -16.466 10.178 0.860 1.00 68.62 183 SER A O 1
ATOM 1400 N N . ALA A 1 184 ? -16.160 12.404 0.739 1.00 54.84 184 ALA A N 1
ATOM 1401 C CA . ALA A 1 184 ? -16.656 12.714 2.074 1.00 54.84 184 ALA A CA 1
ATOM 1402 C C . ALA A 1 184 ? -17.218 14.143 2.095 1.00 54.84 184 ALA A C 1
ATOM 1404 O O . ALA A 1 184 ? -16.604 15.060 1.555 1.00 54.84 184 ALA A O 1
ATOM 1405 N N . ASN A 1 185 ? -18.381 14.340 2.722 1.00 51.25 185 ASN A N 1
ATOM 1406 C CA . ASN A 1 185 ? -19.017 15.653 2.925 1.00 51.25 185 ASN A CA 1
ATOM 1407 C C . ASN A 1 185 ? -19.097 16.545 1.666 1.00 51.25 185 ASN A C 1
ATOM 1409 O O . ASN A 1 185 ? -18.864 17.748 1.739 1.00 51.25 185 ASN A O 1
ATOM 1413 N N . GLY A 1 186 ? -19.431 15.963 0.508 1.00 55.88 186 GLY A N 1
ATOM 1414 C CA . GLY A 1 186 ? -19.672 16.716 -0.731 1.00 55.88 186 GLY A CA 1
ATOM 1415 C C . GLY A 1 186 ? -18.421 17.134 -1.514 1.00 55.88 186 GLY A C 1
ATOM 1416 O O . GLY A 1 186 ? -18.563 17.844 -2.505 1.00 55.88 186 GLY A O 1
ATOM 1417 N N . GLY A 1 187 ? -17.226 16.685 -1.111 1.00 64.94 187 GLY A N 1
ATOM 1418 C CA . GLY A 1 187 ? -15.970 16.901 -1.836 1.00 64.94 187 GLY A CA 1
ATOM 1419 C C . GLY A 1 187 ? -15.165 15.614 -2.038 1.00 64.94 187 GLY A C 1
ATOM 1420 O O . GLY A 1 187 ? -15.355 14.620 -1.328 1.00 64.94 187 GLY A O 1
ATOM 1421 N N . GLN A 1 188 ? -14.268 15.638 -3.025 1.00 79.25 188 GLN A N 1
ATOM 1422 C CA . GLN A 1 188 ? -13.316 14.562 -3.283 1.00 79.25 188 GLN A CA 1
ATOM 1423 C C . GLN A 1 188 ? -12.159 14.646 -2.278 1.00 79.25 188 GLN A C 1
ATOM 1425 O O . GLN A 1 188 ? -11.449 15.646 -2.227 1.00 79.25 188 GLN A O 1
ATOM 1430 N N . TRP A 1 189 ? -12.010 13.611 -1.452 1.00 85.88 189 TRP A N 1
ATOM 1431 C CA . TRP A 1 189 ? -10.961 13.478 -0.443 1.00 85.88 189 TRP A CA 1
ATOM 1432 C C . TRP A 1 189 ? -9.675 12.894 -1.024 1.00 85.88 189 TRP A C 1
ATOM 1434 O O . TRP A 1 189 ? -8.621 13.450 -0.797 1.00 85.88 189 TRP A O 1
ATOM 1444 N N . ILE A 1 190 ? -9.743 11.801 -1.784 1.00 88.62 190 ILE A N 1
ATOM 1445 C CA . ILE A 1 190 ? -8.582 11.218 -2.479 1.00 88.62 190 ILE A CA 1
ATOM 1446 C C . ILE A 1 190 ? -8.874 11.118 -3.977 1.00 88.62 190 ILE A C 1
ATOM 1448 O O . ILE A 1 190 ? -10.043 11.017 -4.364 1.00 88.62 190 ILE A O 1
ATOM 1452 N N . PRO A 1 191 ? -7.844 11.149 -4.842 1.00 85.00 191 PRO A N 1
ATOM 1453 C CA . PRO A 1 191 ? -8.042 11.198 -6.287 1.00 85.00 191 PRO A CA 1
ATOM 1454 C C . PRO A 1 191 ? -8.734 9.947 -6.840 1.00 85.00 191 PRO A C 1
ATOM 1456 O O . PRO A 1 191 ? -9.494 10.053 -7.801 1.00 85.00 191 PRO A O 1
ATOM 1459 N N . ARG A 1 192 ? -8.492 8.769 -6.251 1.00 87.38 192 ARG A N 1
ATOM 1460 C CA . ARG A 1 192 ? -9.054 7.486 -6.700 1.00 87.38 192 ARG A CA 1
ATOM 1461 C C . ARG A 1 192 ? -9.264 6.527 -5.536 1.00 87.38 192 ARG A C 1
ATOM 1463 O O . ARG A 1 192 ? -8.642 6.674 -4.483 1.00 87.38 192 ARG A O 1
ATOM 1470 N N . ASP A 1 193 ? -10.141 5.548 -5.747 1.00 88.81 193 ASP A N 1
ATOM 1471 C CA . ASP A 1 193 ? -10.351 4.476 -4.781 1.00 88.81 193 ASP A CA 1
ATOM 1472 C C . ASP A 1 193 ? -9.068 3.648 -4.638 1.00 88.81 193 ASP A C 1
ATOM 1474 O O . ASP A 1 193 ? -8.331 3.463 -5.616 1.00 88.81 193 ASP A O 1
ATOM 1478 N N . PRO A 1 194 ? -8.774 3.135 -3.432 1.00 92.88 194 PRO A N 1
ATOM 1479 C CA . PRO A 1 194 ? -7.674 2.206 -3.265 1.00 92.88 194 PRO A CA 1
ATOM 1480 C C . PRO A 1 194 ? -7.887 0.950 -4.111 1.00 92.88 194 PRO A C 1
ATOM 1482 O O . PRO A 1 194 ? -9.006 0.466 -4.286 1.00 92.88 194 PRO A O 1
ATOM 1485 N N . VAL A 1 195 ? -6.782 0.348 -4.523 1.00 92.75 195 VAL A N 1
ATOM 1486 C CA . VAL A 1 195 ? -6.756 -0.952 -5.183 1.00 92.75 195 VAL A CA 1
ATOM 1487 C C . VAL A 1 195 ? -6.147 -2.001 -4.264 1.00 92.75 195 VAL A C 1
ATOM 1489 O O . VAL A 1 195 ? -5.203 -1.741 -3.514 1.00 92.75 195 VAL A O 1
ATOM 1492 N N . ASN A 1 196 ? -6.713 -3.204 -4.303 1.00 93.62 196 ASN A N 1
ATOM 1493 C CA . ASN A 1 196 ? -6.207 -4.346 -3.549 1.00 93.62 196 ASN A CA 1
ATOM 1494 C C . ASN A 1 196 ? -5.102 -5.078 -4.317 1.00 93.62 196 ASN A C 1
ATOM 1496 O O . ASN A 1 196 ? -5.078 -5.014 -5.547 1.00 93.62 196 ASN A O 1
ATOM 1500 N N . PRO A 1 197 ? -4.223 -5.817 -3.619 1.00 93.62 197 PRO A N 1
ATOM 1501 C CA . PRO A 1 197 ? -3.360 -6.785 -4.279 1.00 93.62 197 PRO A CA 1
ATOM 1502 C C . PRO A 1 197 ? -4.179 -7.920 -4.907 1.00 93.62 197 PRO A C 1
ATOM 1504 O O . PRO A 1 197 ? -5.308 -8.204 -4.491 1.00 93.62 197 PRO A O 1
ATOM 1507 N N . LEU A 1 198 ? -3.594 -8.600 -5.893 1.00 91.94 198 LEU A N 1
ATOM 1508 C CA . LEU A 1 198 ? -4.206 -9.783 -6.495 1.00 91.94 198 LEU A CA 1
ATOM 1509 C C . LEU A 1 198 ? -4.218 -10.943 -5.483 1.00 91.94 198 LEU A C 1
ATOM 1511 O O . LEU A 1 198 ? -3.183 -11.237 -4.871 1.00 91.94 198 LEU A O 1
ATOM 1515 N N . PRO A 1 199 ? -5.376 -11.602 -5.266 1.00 89.38 199 PRO A N 1
ATOM 1516 C CA . PRO A 1 199 ? -5.466 -12.704 -4.320 1.00 89.38 199 PRO A CA 1
ATOM 1517 C C . PRO A 1 199 ? -4.603 -13.880 -4.791 1.00 89.38 199 PRO A C 1
ATOM 1519 O O . PRO A 1 199 ? -4.451 -14.081 -5.994 1.00 89.38 199 PRO A O 1
ATOM 1522 N N . PRO A 1 200 ? -4.069 -14.701 -3.871 1.00 88.06 200 PRO A N 1
ATOM 1523 C CA . PRO A 1 200 ? -3.323 -15.887 -4.262 1.00 88.06 200 PRO A CA 1
ATOM 1524 C C . PRO A 1 200 ? -4.209 -16.829 -5.090 1.00 88.06 200 PRO A C 1
ATOM 1526 O O . PRO A 1 200 ? -5.403 -16.963 -4.786 1.00 88.06 200 PRO A O 1
ATOM 1529 N N . PRO A 1 201 ? -3.644 -17.530 -6.090 1.00 83.06 201 PRO A N 1
ATOM 1530 C CA . PRO A 1 201 ? -4.409 -18.448 -6.916 1.00 83.06 201 PRO A CA 1
ATOM 1531 C C . PRO A 1 201 ? -5.068 -19.507 -6.030 1.00 83.06 201 PRO A C 1
ATOM 1533 O O . PRO A 1 201 ? -4.428 -20.123 -5.170 1.00 83.06 201 PRO A O 1
ATOM 1536 N N . THR A 1 202 ? -6.370 -19.712 -6.230 1.00 73.81 202 THR A N 1
ATOM 1537 C CA . THR A 1 202 ? -7.090 -20.802 -5.571 1.00 73.81 202 THR A CA 1
ATOM 1538 C C . THR A 1 202 ? -6.475 -22.107 -6.068 1.00 73.81 202 THR A C 1
ATOM 1540 O O . THR A 1 202 ? -6.459 -22.382 -7.266 1.00 73.81 202 THR A O 1
ATOM 1543 N N . SER A 1 203 ? -5.878 -22.891 -5.170 1.00 54.69 203 SER A N 1
ATOM 1544 C CA . SER A 1 203 ? -5.380 -24.218 -5.528 1.00 54.69 203 SER A CA 1
ATOM 1545 C C . SER A 1 203 ? -6.545 -25.034 -6.089 1.00 54.69 203 SER A C 1
ATOM 1547 O O . SER A 1 203 ? -7.515 -25.258 -5.361 1.00 54.69 203 SER A O 1
ATOM 1549 N N . ARG A 1 204 ? -6.458 -25.425 -7.363 1.00 36.53 204 ARG A N 1
ATOM 1550 C CA . ARG A 1 204 ? -7.250 -26.534 -7.905 1.00 36.53 204 ARG A CA 1
ATOM 1551 C C . ARG A 1 204 ? -6.771 -27.847 -7.305 1.00 36.53 204 ARG A C 1
ATOM 1553 O O . ARG A 1 204 ? -5.548 -27.953 -7.056 1.00 36.53 204 ARG A O 1
#

Radius of gyration: 16.21 Å; Cα contacts (8 Å, |Δi|>4): 431; chains: 1; bounding box: 39×44×48 Å